Protein AF-A0A821QEH0-F1 (afdb_monomer_lite)

Sequence (187 aa):
MQNEYPWYYYELKGLSDGSEVSLEQILVLNYKNELKAANDIHDEEEQNEQRRRINGKEEQRESPNEQLIAFGYLEQLAGNGFGANHHDFVFTYNGLYPKTSRIKNYLSRQLLNRLILTVENEQQLDQILKTQLTAYGFNLNVVRFRCSDGTPQKYILSYKIGPSNDNEKRNQCNINYILNEKQIESW

Foldseek 3Di:
DCQPQVPVLVVLVVLCVVVVHDSVVLVCVQQVQLVVLVVLDDDDDDPDPPPPPDDDDRPDDDDFPFDKDFDDDRSADGQAAWMAGPLQKTKGKAFDADNDFDDPQAHEPRVLSNVCRRDNDPVSNVCSQWQRHYRGWMKMKMFGQAHSVRHGWTWIKIWTWDGDPDPDNTIDIDIDTPDGPVVVVVD

pLDDT: mean 81.73, std 16.33, range [41.03, 97.62]

Structure (mmCIF, N/CA/C/O backbone):
data_AF-A0A821QEH0-F1
#
_entry.id   AF-A0A821QEH0-F1
#
loop_
_atom_site.group_PDB
_atom_site.id
_atom_site.type_symbol
_atom_site.label_atom_id
_atom_site.label_alt_id
_atom_site.label_comp_id
_atom_site.label_asym_id
_atom_site.label_entity_id
_atom_site.label_seq_id
_atom_site.pdbx_PDB_ins_code
_atom_site.Cartn_x
_atom_site.Cartn_y
_atom_site.Cartn_z
_atom_site.occupancy
_atom_site.B_iso_or_equiv
_atom_site.auth_seq_id
_atom_site.auth_comp_id
_atom_site.auth_asym_id
_atom_site.auth_atom_id
_atom_site.pdbx_PDB_model_num
ATOM 1 N N . MET A 1 1 ? 10.083 -7.165 -6.020 1.00 75.06 1 MET A N 1
ATOM 2 C CA . MET A 1 1 ? 8.681 -7.596 -6.217 1.00 75.06 1 MET A CA 1
ATOM 3 C C . MET A 1 1 ? 8.578 -9.109 -6.374 1.00 75.06 1 MET A C 1
ATOM 5 O O . MET A 1 1 ? 8.105 -9.718 -5.435 1.00 75.06 1 MET A O 1
ATOM 9 N N . GLN A 1 2 ? 9.076 -9.727 -7.456 1.00 79.50 2 GLN A N 1
ATOM 10 C CA . GLN A 1 2 ? 8.914 -11.174 -7.711 1.00 79.50 2 GLN A CA 1
ATOM 11 C C . GLN A 1 2 ? 9.324 -12.089 -6.538 1.00 79.50 2 GLN A C 1
ATOM 13 O O . GLN A 1 2 ? 8.598 -13.021 -6.227 1.00 79.50 2 GLN A O 1
ATOM 18 N N . ASN A 1 3 ? 10.433 -11.794 -5.852 1.00 78.88 3 ASN A N 1
ATOM 19 C CA . ASN A 1 3 ? 10.914 -12.641 -4.749 1.00 78.88 3 ASN A CA 1
ATOM 20 C C . ASN A 1 3 ? 10.283 -12.298 -3.386 1.00 78.88 3 ASN A C 1
ATOM 22 O O . ASN A 1 3 ? 10.181 -13.156 -2.522 1.00 78.88 3 ASN A O 1
ATOM 26 N N . GLU A 1 4 ? 9.879 -11.042 -3.170 1.00 82.44 4 GLU A N 1
ATOM 27 C CA . GLU A 1 4 ? 9.398 -10.561 -1.858 1.00 82.44 4 GLU A CA 1
ATOM 28 C C . GLU A 1 4 ? 7.868 -10.583 -1.728 1.00 82.44 4 GLU A C 1
ATOM 30 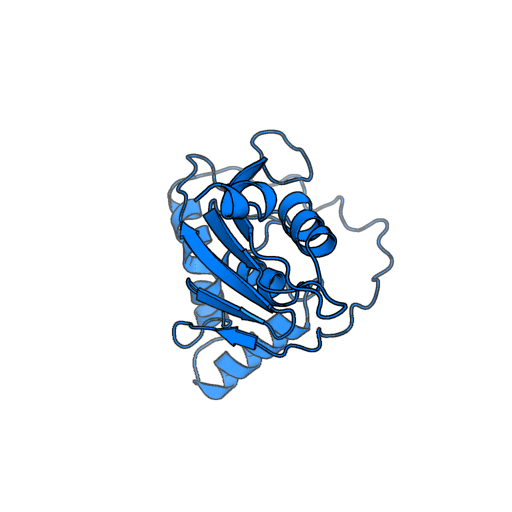O O . GLU A 1 4 ? 7.338 -10.734 -0.626 1.00 82.44 4 GLU A O 1
ATOM 35 N N . TYR A 1 5 ? 7.180 -10.406 -2.858 1.00 88.44 5 TYR A N 1
ATOM 36 C CA . TYR A 1 5 ? 5.728 -10.324 -3.001 1.00 88.44 5 TYR A CA 1
ATOM 37 C C . TYR A 1 5 ? 5.291 -11.015 -4.308 1.00 88.44 5 TYR A C 1
ATOM 39 O O . TYR A 1 5 ? 4.800 -10.352 -5.231 1.00 88.44 5 TYR A O 1
ATOM 47 N N . PRO A 1 6 ? 5.520 -12.336 -4.439 1.00 89.88 6 PRO A N 1
ATOM 48 C CA . PRO A 1 6 ? 5.274 -13.066 -5.682 1.00 89.88 6 PRO A CA 1
ATOM 49 C C . PRO A 1 6 ? 3.815 -12.994 -6.142 1.00 89.88 6 PRO A C 1
ATOM 51 O O . PRO A 1 6 ? 3.562 -12.904 -7.339 1.00 89.88 6 PRO A O 1
ATOM 54 N N . TRP A 1 7 ? 2.850 -12.976 -5.218 1.00 92.31 7 TRP A N 1
ATOM 55 C CA . TRP A 1 7 ? 1.423 -12.910 -5.555 1.00 92.31 7 TRP A CA 1
ATOM 56 C C . TRP A 1 7 ? 1.055 -11.623 -6.301 1.00 92.31 7 TRP A C 1
ATOM 58 O O . TRP A 1 7 ? 0.398 -11.703 -7.333 1.00 92.31 7 TRP A O 1
ATOM 68 N N . TYR A 1 8 ? 1.556 -10.458 -5.875 1.00 93.50 8 TYR A N 1
ATOM 69 C CA . TYR A 1 8 ? 1.319 -9.201 -6.595 1.00 93.50 8 TYR A CA 1
ATOM 70 C C . TYR A 1 8 ? 1.993 -9.193 -7.971 1.00 93.50 8 TYR A C 1
ATOM 72 O O . TYR A 1 8 ? 1.453 -8.629 -8.916 1.00 93.50 8 TYR A O 1
ATOM 80 N N . TYR A 1 9 ? 3.147 -9.851 -8.124 1.00 93.81 9 TYR A N 1
ATOM 81 C CA . TYR A 1 9 ? 3.757 -10.028 -9.444 1.00 93.81 9 TYR A CA 1
ATOM 82 C C . TYR A 1 9 ? 2.872 -10.881 -10.366 1.00 93.81 9 TYR A C 1
ATOM 84 O O . TYR A 1 9 ? 2.664 -10.516 -11.521 1.00 93.81 9 TYR A O 1
ATOM 92 N N . TYR A 1 10 ? 2.321 -11.988 -9.862 1.00 94.69 10 TYR A N 1
ATOM 93 C CA . TYR A 1 10 ? 1.411 -12.831 -10.638 1.00 94.69 10 TYR A CA 1
ATOM 94 C C . TYR A 1 10 ? 0.077 -12.142 -10.943 1.00 94.69 10 TYR A C 1
ATOM 96 O O . TYR A 1 10 ? -0.452 -12.342 -12.030 1.00 94.69 10 TYR A O 1
ATOM 104 N N . GLU A 1 11 ? -0.432 -11.293 -10.049 1.00 94.88 11 GLU A N 1
ATOM 105 C CA . GLU A 1 11 ? -1.604 -10.450 -10.317 1.00 94.88 11 GLU A CA 1
ATOM 106 C C . GLU A 1 11 ? -1.327 -9.471 -11.466 1.00 94.88 11 GLU A C 1
ATOM 108 O O . GLU A 1 11 ? -2.093 -9.418 -12.425 1.00 94.88 11 GLU A O 1
ATOM 113 N N . LEU A 1 12 ? -0.190 -8.764 -11.435 1.00 96.12 12 LEU A N 1
ATOM 114 C CA . LEU A 1 12 ? 0.223 -7.879 -12.532 1.00 96.12 12 LEU A CA 1
ATOM 115 C C . LEU A 1 12 ? 0.437 -8.636 -13.846 1.00 96.12 12 LEU A C 1
ATOM 117 O O . LEU A 1 12 ? 0.096 -8.129 -14.913 1.00 96.12 12 LEU A O 1
ATOM 121 N N . LYS A 1 13 ? 0.971 -9.858 -13.776 1.00 96.62 13 LYS A N 1
ATOM 122 C CA . LYS A 1 13 ? 1.076 -10.737 -14.940 1.00 96.62 13 LYS A CA 1
ATOM 123 C C . LYS A 1 13 ? -0.304 -11.124 -15.476 1.00 96.62 13 LYS A C 1
ATOM 125 O O . LYS A 1 13 ? -0.512 -11.052 -16.676 1.00 96.62 13 LYS A O 1
ATOM 130 N N . GLY A 1 14 ? -1.256 -11.451 -14.605 1.00 96.50 14 GLY A N 1
ATOM 131 C CA . GLY A 1 14 ? -2.639 -11.719 -15.002 1.00 96.50 14 GLY A CA 1
ATOM 132 C C . GLY A 1 14 ? -3.320 -10.509 -15.648 1.00 96.50 14 GLY A C 1
ATOM 133 O O . GLY A 1 14 ? -4.052 -10.676 -16.619 1.00 96.50 14 GLY A O 1
ATOM 134 N N . LEU A 1 15 ? -3.043 -9.292 -15.163 1.00 96.31 15 LEU A N 1
ATOM 135 C CA . LEU A 1 15 ? -3.498 -8.055 -15.809 1.00 96.31 15 LEU A CA 1
ATOM 136 C C . LEU A 1 15 ? -2.898 -7.901 -17.209 1.00 96.31 15 LEU A C 1
ATOM 138 O O . LEU A 1 15 ? -3.640 -7.623 -18.141 1.00 96.31 15 LEU A O 1
ATOM 142 N N . SER A 1 16 ? -1.588 -8.125 -17.353 1.00 97.56 16 SER A N 1
ATOM 143 C CA . SER A 1 16 ? -0.881 -8.102 -18.642 1.00 97.56 16 SER A CA 1
ATOM 144 C C . SER A 1 16 ? -1.469 -9.108 -19.634 1.00 97.56 16 SER A C 1
ATOM 146 O O . SER A 1 16 ? -1.831 -8.733 -20.747 1.00 97.56 16 SER A O 1
ATOM 148 N N . ASP A 1 17 ? -1.633 -10.362 -19.208 1.00 97.50 17 ASP A N 1
ATOM 149 C CA . ASP A 1 17 ? -2.203 -11.428 -20.032 1.00 97.50 17 ASP A CA 1
ATOM 150 C C . ASP A 1 17 ? -3.661 -11.106 -20.421 1.00 97.50 17 ASP A C 1
ATOM 152 O O . ASP A 1 17 ? -4.075 -11.355 -21.550 1.00 97.50 17 ASP A O 1
ATOM 156 N N . GLY A 1 18 ? -4.442 -10.531 -19.498 1.00 97.06 18 GLY A N 1
ATOM 157 C CA . GLY A 1 18 ? -5.858 -10.218 -19.700 1.00 97.06 18 GLY A CA 1
ATOM 158 C C . GLY A 1 18 ? -6.136 -8.963 -20.532 1.00 97.06 18 GLY A C 1
ATOM 159 O O . GLY A 1 18 ? -7.183 -8.898 -21.175 1.00 97.06 18 GLY A O 1
ATOM 160 N N . SER A 1 19 ? -5.241 -7.971 -20.523 1.00 96.81 19 SER A N 1
ATOM 161 C CA . SER A 1 19 ? -5.377 -6.753 -21.335 1.00 96.81 19 SER A CA 1
ATOM 162 C C . SER A 1 19 ? -4.597 -6.797 -22.649 1.00 96.81 19 SER A C 1
ATOM 164 O O . SER A 1 19 ? -4.706 -5.862 -23.438 1.00 96.81 19 SER A O 1
ATOM 166 N N . GLU A 1 20 ? -3.825 -7.863 -22.893 1.00 96.75 20 GLU A N 1
ATOM 167 C CA . GLU A 1 20 ? -2.917 -8.004 -24.044 1.00 96.75 20 GLU A CA 1
ATOM 168 C C . GLU A 1 20 ? -1.862 -6.880 -24.126 1.00 96.75 20 GLU A C 1
ATOM 170 O O . GLU A 1 20 ? -1.319 -6.565 -25.187 1.00 96.75 20 GLU A O 1
ATOM 175 N N . VAL A 1 21 ? -1.546 -6.274 -22.981 1.00 96.38 21 VAL A N 1
ATOM 176 C CA . VAL A 1 21 ? -0.516 -5.242 -22.815 1.00 96.38 21 VAL A CA 1
ATOM 177 C C . VAL A 1 21 ? 0.746 -5.896 -22.268 1.00 96.38 21 VAL A C 1
ATOM 179 O O . VAL A 1 21 ? 0.672 -6.823 -21.463 1.00 96.38 21 VAL A O 1
ATOM 182 N N . SER A 1 22 ? 1.928 -5.422 -22.672 1.00 97.62 22 SER A N 1
ATOM 183 C CA . SER A 1 22 ? 3.184 -6.021 -22.207 1.00 97.62 22 SER A CA 1
ATOM 184 C C . SER A 1 22 ? 3.355 -5.863 -20.689 1.00 97.62 22 SER A C 1
ATOM 186 O O . SER A 1 22 ? 2.976 -4.842 -20.104 1.00 97.62 22 SER A O 1
ATOM 188 N N . LEU A 1 23 ? 3.968 -6.853 -20.032 1.00 96.06 23 LEU A N 1
ATOM 189 C CA . LEU A 1 23 ? 4.178 -6.815 -18.583 1.00 96.06 23 LEU A CA 1
ATOM 190 C C . LEU A 1 23 ? 5.017 -5.598 -18.169 1.00 96.06 23 LEU A C 1
ATOM 192 O O . LEU A 1 23 ? 4.785 -5.011 -17.116 1.00 96.06 23 LEU A O 1
ATOM 196 N N . GLU A 1 24 ? 5.962 -5.175 -19.005 1.00 95.25 24 GLU A N 1
ATOM 197 C CA . GLU A 1 24 ? 6.775 -3.980 -18.786 1.00 95.25 24 GLU A CA 1
ATOM 198 C C . GLU A 1 24 ? 5.914 -2.717 -18.724 1.00 95.25 24 GLU A C 1
ATOM 200 O O . GLU A 1 24 ? 6.128 -1.878 -17.850 1.00 95.25 24 GLU A O 1
ATOM 205 N N . GLN A 1 25 ? 4.916 -2.583 -19.600 1.00 94.88 25 GLN A N 1
ATOM 206 C CA . GLN A 1 25 ? 3.997 -1.442 -19.586 1.00 94.88 25 GLN A CA 1
ATOM 207 C C . GLN A 1 25 ? 3.130 -1.446 -18.320 1.00 94.88 25 GLN A C 1
ATOM 209 O O . GLN A 1 25 ? 3.006 -0.409 -17.662 1.00 94.88 25 GLN A O 1
ATOM 214 N N . ILE A 1 26 ? 2.622 -2.612 -17.909 1.00 96.19 26 ILE A N 1
ATOM 215 C CA . ILE A 1 26 ? 1.892 -2.773 -16.641 1.00 96.19 26 ILE A CA 1
ATOM 216 C C . ILE A 1 26 ? 2.779 -2.400 -15.442 1.00 96.19 26 ILE A C 1
ATOM 218 O O . ILE A 1 26 ? 2.352 -1.677 -14.535 1.00 96.19 26 ILE A O 1
ATOM 222 N N . LEU A 1 27 ? 4.041 -2.832 -15.437 1.00 93.12 27 LEU A N 1
ATOM 223 C CA . LEU A 1 27 ? 5.003 -2.464 -14.400 1.00 93.12 27 LEU A CA 1
ATOM 224 C C . LEU A 1 27 ? 5.256 -0.952 -14.395 1.00 93.12 27 LEU A C 1
ATOM 226 O O . LEU A 1 27 ? 5.187 -0.335 -13.335 1.00 93.12 27 LEU A O 1
ATOM 230 N N . VAL A 1 28 ? 5.456 -0.318 -15.552 1.00 92.19 28 VAL A N 1
ATOM 231 C CA . VAL A 1 28 ? 5.617 1.144 -15.651 1.00 92.19 28 VAL A CA 1
ATOM 232 C C . VAL A 1 28 ? 4.425 1.881 -15.034 1.00 92.19 28 VAL A C 1
ATOM 234 O O . VAL A 1 28 ? 4.625 2.846 -14.295 1.00 92.19 28 VAL A O 1
ATOM 237 N N . LEU A 1 29 ? 3.192 1.414 -15.253 1.00 92.69 29 LEU A N 1
ATOM 238 C CA . LEU A 1 29 ? 1.999 2.016 -14.645 1.00 92.69 29 LEU A CA 1
ATOM 239 C C . LEU A 1 29 ? 1.997 1.911 -13.112 1.00 92.69 29 LEU A C 1
ATOM 241 O O . LEU A 1 29 ? 1.617 2.869 -12.436 1.00 92.69 29 LEU A O 1
ATOM 245 N N . ASN A 1 30 ? 2.466 0.789 -12.562 1.00 92.62 30 ASN A N 1
ATOM 246 C CA . ASN A 1 30 ? 2.521 0.531 -11.116 1.00 92.62 30 ASN A CA 1
ATOM 247 C C . ASN A 1 30 ? 3.764 1.126 -10.418 1.00 92.62 30 ASN A C 1
ATOM 249 O O . ASN A 1 30 ? 3.838 1.118 -9.186 1.00 92.62 30 ASN A O 1
ATOM 253 N N . TYR A 1 31 ? 4.708 1.669 -11.192 1.00 90.25 31 TYR A N 1
ATOM 254 C CA . TYR A 1 31 ? 5.902 2.396 -10.736 1.00 90.25 31 TYR A CA 1
ATOM 255 C C . TYR A 1 31 ? 5.935 3.855 -11.231 1.00 90.25 31 TYR A C 1
ATOM 257 O O . TYR A 1 31 ? 6.957 4.537 -11.156 1.00 90.25 31 TYR A O 1
ATOM 265 N N . LYS A 1 32 ? 4.820 4.366 -11.769 1.00 87.56 32 LYS A N 1
ATOM 266 C CA . LYS A 1 32 ? 4.760 5.666 -12.456 1.00 87.56 32 LYS A CA 1
ATOM 267 C C . LYS A 1 32 ? 5.244 6.836 -11.593 1.00 87.56 32 LYS A C 1
ATOM 269 O O . LYS A 1 32 ? 5.895 7.746 -12.105 1.00 87.56 32 LYS A O 1
ATOM 274 N N . ASN A 1 33 ? 4.898 6.842 -10.306 1.00 83.38 33 ASN A N 1
ATOM 275 C CA . ASN A 1 33 ? 5.271 7.932 -9.400 1.00 83.38 33 ASN A CA 1
ATOM 276 C C . ASN A 1 33 ? 6.781 7.933 -9.139 1.00 83.38 33 ASN A C 1
ATOM 278 O O . ASN A 1 33 ? 7.411 8.986 -9.091 1.00 83.38 33 ASN A O 1
ATOM 282 N N . GLU A 1 34 ? 7.351 6.741 -9.023 1.00 83.81 34 GLU A N 1
ATOM 283 C CA . GLU A 1 34 ? 8.761 6.494 -8.770 1.00 83.81 34 GLU A CA 1
ATOM 284 C C . GLU A 1 34 ? 9.598 6.819 -10.003 1.00 83.81 34 GLU A C 1
ATOM 286 O O . GLU A 1 34 ? 10.601 7.508 -9.885 1.00 83.81 34 GLU A O 1
ATOM 291 N N . LEU A 1 35 ? 9.147 6.407 -11.192 1.00 81.06 35 LEU A N 1
ATOM 292 C CA . LEU A 1 35 ? 9.805 6.722 -12.463 1.00 81.06 35 LEU A CA 1
ATOM 293 C C . LEU A 1 35 ? 9.805 8.224 -12.751 1.00 81.06 35 LEU A C 1
ATOM 295 O O . LEU A 1 35 ? 10.809 8.766 -13.205 1.00 81.06 35 LEU A O 1
ATOM 299 N N . LYS A 1 36 ? 8.706 8.922 -12.438 1.00 72.31 36 LYS A N 1
ATOM 300 C CA . LYS A 1 36 ? 8.667 10.384 -12.544 1.00 72.31 36 LYS A CA 1
ATOM 301 C C . LYS A 1 36 ? 9.714 11.027 -11.634 1.00 72.31 36 LYS A C 1
ATOM 303 O O . LYS A 1 36 ? 10.407 11.932 -12.071 1.00 72.31 36 LYS A O 1
ATOM 308 N N . ALA A 1 37 ? 9.844 10.530 -10.406 1.00 65.56 37 ALA A N 1
ATOM 309 C CA . ALA A 1 37 ? 10.826 11.029 -9.454 1.00 65.56 37 ALA A CA 1
ATOM 310 C C . ALA A 1 37 ? 12.272 10.599 -9.784 1.00 65.56 37 ALA A C 1
ATOM 312 O O . ALA A 1 37 ? 13.204 11.238 -9.304 1.00 65.56 37 ALA A O 1
ATOM 313 N N . ALA A 1 38 ? 12.461 9.536 -10.578 1.00 64.44 38 ALA A N 1
ATOM 314 C CA . ALA A 1 38 ? 13.750 9.088 -11.118 1.00 64.44 38 ALA A CA 1
ATOM 315 C C . ALA A 1 38 ? 14.302 10.066 -12.147 1.00 64.44 38 ALA A C 1
ATOM 317 O O . ALA A 1 38 ? 15.472 10.415 -12.113 1.00 64.44 38 ALA A O 1
ATOM 318 N N . ASN A 1 39 ? 13.434 10.508 -13.061 1.00 58.78 39 ASN A N 1
ATOM 319 C CA . ASN A 1 39 ? 13.818 11.393 -14.157 1.00 58.78 39 ASN A CA 1
ATOM 320 C C . ASN A 1 39 ? 14.303 12.765 -13.657 1.00 58.78 39 ASN A C 1
ATOM 322 O O . ASN A 1 39 ? 14.993 13.467 -14.389 1.00 58.78 39 ASN A O 1
ATOM 326 N N . ASP A 1 40 ? 13.975 13.120 -12.411 1.00 54.16 40 ASP A N 1
ATOM 327 C CA . ASP A 1 40 ? 14.431 14.342 -11.747 1.00 54.16 40 ASP A CA 1
ATOM 328 C C . ASP A 1 40 ? 15.813 14.185 -11.067 1.00 54.16 40 ASP A C 1
ATOM 330 O O . ASP A 1 40 ? 16.366 15.169 -10.575 1.00 54.16 40 ASP A O 1
ATOM 334 N N . ILE A 1 41 ? 16.392 12.975 -11.025 1.00 54.47 41 ILE A N 1
ATOM 335 C CA . ILE A 1 41 ? 17.658 12.674 -10.339 1.00 54.47 41 ILE A CA 1
ATOM 336 C C . ILE A 1 41 ? 18.558 11.849 -11.267 1.00 54.47 41 ILE A C 1
ATOM 338 O O . ILE A 1 41 ? 18.414 10.634 -11.376 1.00 54.47 41 ILE A O 1
ATOM 342 N N . HIS A 1 42 ? 19.511 12.516 -11.920 1.00 46.06 42 HIS A N 1
ATOM 343 C CA . HIS A 1 42 ? 20.580 11.834 -12.643 1.00 46.06 42 HIS A CA 1
ATOM 344 C C . HIS A 1 42 ? 21.731 11.436 -11.707 1.00 46.06 42 HIS A C 1
ATOM 346 O O . HIS A 1 42 ? 22.192 12.243 -10.902 1.00 46.06 42 HIS A O 1
ATOM 352 N N . ASP A 1 43 ? 22.174 10.199 -11.935 1.00 44.03 43 ASP A N 1
ATOM 353 C CA . ASP A 1 43 ? 23.433 9.526 -11.601 1.00 44.03 43 ASP A CA 1
ATOM 354 C C . ASP A 1 43 ? 23.761 9.236 -10.127 1.00 44.03 43 ASP A C 1
ATOM 356 O O . ASP A 1 43 ? 24.008 10.127 -9.324 1.00 44.03 43 ASP A O 1
ATOM 360 N N . GLU A 1 44 ? 23.833 7.935 -9.807 1.00 45.97 44 GLU A N 1
ATOM 361 C CA . GLU A 1 44 ? 25.036 7.274 -9.266 1.00 45.97 44 GLU A CA 1
ATOM 362 C C . GLU A 1 44 ? 24.779 5.756 -9.117 1.00 45.97 44 GLU A C 1
ATOM 364 O O . GLU A 1 44 ? 24.014 5.303 -8.260 1.00 45.97 44 GLU A O 1
ATOM 369 N N . GLU A 1 45 ? 25.440 4.942 -9.947 1.00 55.81 45 GLU A N 1
ATOM 370 C CA . GLU A 1 45 ? 25.499 3.481 -9.808 1.00 55.81 45 GLU A CA 1
ATOM 371 C C . GLU A 1 45 ? 26.951 2.998 -9.668 1.00 55.81 45 GLU A C 1
ATOM 373 O O . GLU A 1 45 ? 27.871 3.628 -10.176 1.00 55.81 45 GLU A O 1
ATOM 378 N N . GLU A 1 46 ? 27.136 1.886 -8.934 1.00 44.91 46 GLU A N 1
ATOM 379 C CA . GLU A 1 46 ? 27.714 0.615 -9.447 1.00 44.91 46 GLU A CA 1
ATOM 380 C C . GLU A 1 46 ? 28.364 -0.292 -8.363 1.00 44.91 46 GLU A C 1
ATOM 382 O O . GLU A 1 46 ? 29.015 -1.276 -8.693 1.00 44.91 46 GLU A O 1
ATOM 387 N N . GLN A 1 47 ? 28.192 -0.053 -7.050 1.00 43.44 47 GLN A N 1
ATOM 388 C CA . GLN A 1 47 ? 28.952 -0.828 -6.030 1.00 43.44 47 GLN A CA 1
ATOM 389 C C . GLN A 1 47 ? 28.166 -1.803 -5.124 1.00 43.44 47 GLN A C 1
ATOM 391 O O . GLN A 1 47 ? 28.777 -2.571 -4.381 1.00 43.44 47 GLN A O 1
ATOM 396 N N . ASN A 1 48 ? 26.828 -1.851 -5.168 1.00 48.41 48 ASN A N 1
ATOM 397 C CA . ASN A 1 48 ? 26.036 -2.602 -4.166 1.00 48.41 48 ASN A CA 1
ATOM 398 C C . ASN A 1 48 ? 25.498 -3.982 -4.605 1.00 48.41 48 ASN A C 1
ATOM 400 O O . ASN A 1 48 ? 24.922 -4.697 -3.783 1.00 48.41 48 ASN A O 1
ATOM 404 N N . GLU A 1 49 ? 25.709 -4.394 -5.858 1.00 48.88 49 GLU A N 1
ATOM 405 C CA . GLU A 1 49 ? 25.166 -5.646 -6.422 1.00 48.88 49 GLU A CA 1
ATOM 406 C C . GLU A 1 49 ? 25.788 -6.919 -5.793 1.00 48.88 49 GLU A C 1
ATOM 408 O O . GLU A 1 49 ? 25.148 -7.966 -5.708 1.00 48.88 49 GLU A O 1
ATOM 413 N N . GLN A 1 50 ? 27.024 -6.844 -5.280 1.00 44.94 50 GLN A N 1
ATOM 414 C CA . GLN A 1 50 ? 27.786 -8.021 -4.827 1.00 44.94 50 GLN A CA 1
ATOM 415 C C . GLN A 1 50 ? 27.483 -8.504 -3.393 1.00 44.94 50 GLN A C 1
ATOM 417 O O . GLN A 1 50 ? 27.850 -9.624 -3.044 1.00 44.94 50 GLN A O 1
ATOM 422 N N . ARG A 1 51 ? 26.785 -7.726 -2.549 1.00 45.00 51 ARG A N 1
ATOM 423 C CA . ARG A 1 51 ? 26.598 -8.060 -1.114 1.00 45.00 51 ARG A CA 1
ATOM 424 C C . ARG A 1 51 ? 25.366 -8.913 -0.781 1.00 45.00 51 ARG A C 1
ATOM 426 O O . ARG A 1 51 ? 25.214 -9.320 0.365 1.00 45.00 51 ARG A O 1
ATOM 433 N N . ARG A 1 52 ? 24.487 -9.207 -1.744 1.00 48.81 52 ARG A N 1
ATOM 434 C CA . ARG A 1 52 ? 23.201 -9.901 -1.495 1.00 48.81 52 ARG A CA 1
ATOM 435 C C . ARG A 1 52 ? 23.228 -11.424 -1.605 1.00 48.81 52 ARG A C 1
ATOM 437 O O . ARG A 1 52 ? 22.224 -12.062 -1.322 1.00 48.81 52 ARG A O 1
ATOM 444 N N . ARG A 1 53 ? 24.360 -12.022 -1.981 1.00 44.22 53 ARG A N 1
ATOM 445 C CA . ARG A 1 53 ? 24.464 -13.481 -2.165 1.00 44.22 53 ARG A CA 1
ATOM 446 C C . ARG A 1 53 ? 24.782 -14.272 -0.892 1.00 44.22 53 ARG A C 1
ATOM 448 O O . ARG A 1 53 ? 24.981 -15.476 -0.982 1.00 44.22 53 ARG A O 1
ATOM 455 N N . ILE A 1 54 ? 24.828 -13.642 0.283 1.00 45.53 54 ILE A N 1
ATOM 456 C CA . ILE A 1 54 ? 25.159 -14.337 1.531 1.00 45.53 54 ILE A CA 1
ATOM 457 C C . ILE A 1 54 ? 24.089 -14.028 2.585 1.00 45.53 54 ILE A C 1
ATOM 459 O O . ILE A 1 54 ? 23.987 -12.905 3.067 1.00 45.53 54 ILE A O 1
ATOM 463 N N . ASN A 1 55 ? 23.336 -15.074 2.937 1.00 46.06 55 ASN A N 1
ATOM 464 C CA . ASN A 1 55 ? 22.385 -15.201 4.047 1.00 46.06 55 ASN A CA 1
ATOM 465 C C . ASN A 1 55 ? 21.011 -14.523 3.896 1.00 46.06 55 ASN A C 1
ATOM 467 O O . ASN A 1 55 ? 20.766 -13.437 4.412 1.00 46.06 55 ASN A O 1
ATOM 471 N N . GLY A 1 56 ? 20.063 -15.266 3.325 1.00 41.03 56 GLY A N 1
ATOM 472 C CA . GLY A 1 56 ? 18.636 -15.108 3.593 1.00 41.03 56 GLY A CA 1
ATOM 473 C C . GLY A 1 56 ? 17.947 -16.451 3.395 1.00 41.03 56 GLY A C 1
ATOM 474 O O . GLY A 1 56 ? 17.890 -16.941 2.273 1.00 41.03 56 GLY A O 1
ATOM 475 N N . LYS A 1 57 ? 17.470 -17.081 4.474 1.00 41.78 57 LYS A N 1
ATOM 476 C CA . LYS A 1 57 ? 16.448 -18.124 4.339 1.00 41.78 57 LYS A CA 1
ATOM 477 C C . LYS A 1 57 ? 15.225 -17.432 3.738 1.00 41.78 57 LYS A C 1
ATOM 479 O O . LYS A 1 57 ? 14.744 -16.469 4.328 1.00 41.78 57 LYS A O 1
ATOM 484 N N . GLU A 1 58 ? 14.777 -17.872 2.568 1.00 46.62 58 GLU A N 1
ATOM 485 C CA . GLU A 1 58 ? 13.503 -17.434 2.001 1.00 46.62 58 GLU A CA 1
ATOM 486 C C . GLU A 1 58 ? 12.388 -17.925 2.930 1.00 46.62 58 GLU A C 1
ATOM 488 O O . GLU A 1 58 ? 12.023 -19.099 2.923 1.00 46.62 58 GLU A O 1
ATOM 493 N N . GLU A 1 59 ? 11.887 -17.044 3.794 1.00 53.03 59 GLU A N 1
ATOM 494 C CA . GLU A 1 59 ? 10.601 -17.276 4.442 1.00 53.03 59 GLU A CA 1
ATOM 495 C C . GLU A 1 59 ? 9.539 -17.244 3.343 1.00 53.03 59 GLU A C 1
ATOM 497 O O . GLU A 1 59 ? 9.291 -16.201 2.733 1.00 53.03 59 GLU A O 1
ATOM 502 N N . GLN A 1 60 ? 8.948 -18.404 3.051 1.00 52.38 60 GLN A N 1
ATOM 503 C CA . GLN A 1 60 ? 7.804 -18.494 2.153 1.00 52.38 60 GLN A CA 1
ATOM 504 C C . GLN A 1 60 ? 6.655 -17.695 2.768 1.00 52.38 60 GLN A C 1
ATOM 506 O O . GLN A 1 60 ? 6.064 -18.100 3.765 1.00 52.38 60 GLN A O 1
ATOM 511 N N . ARG A 1 61 ? 6.372 -16.526 2.193 1.00 65.00 61 ARG A N 1
ATOM 512 C CA . ARG A 1 61 ? 5.202 -15.727 2.549 1.00 65.00 61 ARG A CA 1
ATOM 513 C C . ARG A 1 61 ? 3.993 -16.266 1.792 1.00 65.00 61 ARG A C 1
ATOM 515 O O . ARG A 1 61 ? 4.035 -16.387 0.568 1.00 65.00 61 ARG A O 1
ATOM 522 N N . GLU A 1 62 ? 2.931 -16.582 2.519 1.00 74.81 62 GLU A N 1
ATOM 523 C CA . GLU A 1 62 ? 1.639 -16.926 1.928 1.00 74.81 62 GLU A CA 1
ATOM 524 C C . GLU A 1 62 ? 0.955 -15.670 1.366 1.00 74.81 62 GLU A C 1
ATOM 526 O O . GLU A 1 62 ? 1.184 -14.553 1.840 1.00 74.81 62 GLU A O 1
ATOM 531 N N . SER A 1 63 ? 0.125 -15.851 0.334 1.00 79.62 63 SER A N 1
ATOM 532 C CA . SER A 1 63 ? -0.718 -14.770 -0.189 1.00 79.62 63 SER A CA 1
ATOM 533 C C . SER A 1 63 ? -1.671 -14.280 0.910 1.00 79.62 63 SER A C 1
ATOM 535 O O . SER A 1 63 ? -2.304 -15.120 1.553 1.00 79.62 63 SER A O 1
ATOM 537 N N . PRO A 1 64 ? -1.833 -12.960 1.120 1.00 82.44 64 PRO A N 1
ATOM 538 C CA . PRO A 1 64 ? -2.809 -12.452 2.076 1.00 82.44 64 PRO A CA 1
ATOM 539 C C . PRO A 1 64 ? -4.233 -12.849 1.658 1.00 82.44 64 PRO A C 1
ATOM 541 O O . PRO A 1 64 ? -4.559 -12.887 0.469 1.00 82.44 64 PRO A O 1
ATOM 544 N N . ASN A 1 65 ? -5.094 -13.126 2.639 1.00 81.00 65 ASN A N 1
ATOM 545 C CA . ASN A 1 65 ? -6.528 -13.298 2.410 1.00 81.00 65 ASN A CA 1
ATOM 546 C C . ASN A 1 65 ? -7.190 -11.916 2.322 1.00 81.00 65 ASN A C 1
ATOM 548 O O . ASN A 1 65 ? -7.597 -11.331 3.326 1.00 81.00 65 ASN A O 1
ATOM 552 N N . GLU A 1 66 ? -7.234 -11.358 1.116 1.00 86.12 66 GLU A N 1
ATOM 553 C CA . GLU A 1 66 ? -7.690 -9.990 0.894 1.00 86.12 66 GLU A CA 1
ATOM 554 C C . GLU A 1 66 ? -9.211 -9.921 0.713 1.00 86.12 66 GLU A C 1
ATOM 556 O O . GLU A 1 66 ? -9.760 -10.338 -0.305 1.00 86.12 66 GLU A O 1
ATOM 561 N N . GLN A 1 67 ? -9.895 -9.311 1.681 1.00 91.50 67 GLN A N 1
ATOM 562 C CA . GLN A 1 67 ? -11.273 -8.843 1.521 1.00 91.50 67 GLN A CA 1
ATOM 563 C C . GLN A 1 67 ? -11.277 -7.324 1.650 1.00 91.50 67 GLN A C 1
ATOM 565 O O . GLN A 1 67 ? -11.168 -6.771 2.751 1.00 91.50 67 GLN A O 1
ATOM 570 N N . LEU A 1 68 ? -11.330 -6.656 0.501 1.00 94.38 68 LEU A N 1
ATOM 571 C CA . LEU A 1 68 ? -11.186 -5.211 0.389 1.00 94.38 68 LEU A CA 1
ATOM 572 C C . LEU A 1 68 ? -12.115 -4.624 -0.668 1.00 94.38 68 LEU A C 1
ATOM 574 O O . LEU A 1 68 ? -12.533 -5.295 -1.610 1.00 94.38 68 LEU A O 1
ATOM 578 N N . ILE A 1 69 ? -12.391 -3.336 -0.509 1.00 94.50 69 ILE A N 1
ATOM 579 C CA . ILE A 1 69 ? -13.008 -2.483 -1.519 1.00 94.50 69 ILE A CA 1
ATOM 580 C C . ILE A 1 69 ? -12.014 -1.367 -1.775 1.00 94.50 69 ILE A C 1
ATOM 582 O O . ILE A 1 69 ? -11.656 -0.634 -0.857 1.00 94.50 69 ILE A O 1
ATOM 586 N N . ALA A 1 70 ? -11.554 -1.219 -3.008 1.00 94.31 70 ALA A N 1
ATOM 587 C CA . ALA A 1 70 ? -10.608 -0.170 -3.334 1.00 94.31 70 ALA A CA 1
ATOM 588 C C . ALA A 1 70 ? -10.878 0.407 -4.712 1.00 94.31 70 ALA A C 1
ATOM 590 O O . ALA A 1 70 ? -11.263 -0.302 -5.641 1.00 94.31 70 ALA A O 1
ATOM 591 N N . PHE A 1 71 ? -10.641 1.707 -4.829 1.00 90.94 71 PHE A N 1
ATOM 592 C CA . PHE A 1 71 ? -10.637 2.375 -6.115 1.00 90.94 71 PHE A CA 1
ATOM 593 C C . PHE A 1 71 ? -9.237 2.248 -6.719 1.00 90.94 71 PHE A C 1
ATOM 595 O O . PHE A 1 71 ? -8.216 2.200 -6.023 1.00 90.94 71 PHE A O 1
ATOM 602 N N . GLY A 1 72 ? -9.192 2.138 -8.036 1.00 88.81 72 GLY A N 1
ATOM 603 C CA . GLY A 1 72 ? -7.961 1.987 -8.786 1.00 88.81 72 GLY A CA 1
ATOM 604 C C . GLY A 1 72 ? -8.158 2.488 -10.201 1.00 88.81 72 GLY A C 1
ATOM 605 O O . GLY A 1 72 ? -9.281 2.553 -10.704 1.00 88.81 72 GLY A O 1
ATOM 606 N N . TYR A 1 73 ? -7.052 2.858 -10.832 1.00 90.25 73 TYR A N 1
ATOM 607 C CA . TYR A 1 73 ? -7.038 2.995 -12.279 1.00 90.25 73 TYR A CA 1
ATOM 608 C C . TYR A 1 73 ? -6.960 1.605 -12.904 1.00 90.25 73 TYR A C 1
ATOM 610 O O . TYR A 1 73 ? -6.472 0.661 -12.279 1.00 90.25 73 TYR A O 1
ATOM 618 N N . LEU A 1 74 ? -7.432 1.495 -14.144 1.00 90.06 74 LEU A N 1
ATOM 619 C CA . LEU A 1 74 ? -7.235 0.286 -14.936 1.00 90.06 74 LEU A CA 1
ATOM 620 C C . LEU A 1 74 ? -5.740 -0.062 -14.983 1.00 90.06 74 LEU A C 1
ATOM 622 O O . LEU A 1 74 ? -4.896 0.837 -14.966 1.00 90.06 74 LEU A O 1
ATOM 626 N N . GLU A 1 75 ? -5.440 -1.362 -15.016 1.00 91.94 75 GLU A N 1
ATOM 627 C CA . GLU A 1 75 ? -4.073 -1.897 -15.151 1.00 91.94 75 GLU A CA 1
ATOM 628 C C . GLU A 1 75 ? -3.128 -1.594 -13.968 1.00 91.94 75 GLU A C 1
ATOM 630 O O . GLU A 1 75 ? -1.919 -1.826 -14.032 1.00 91.94 75 GLU A O 1
ATOM 635 N N . GLN A 1 76 ? -3.670 -1.115 -12.845 1.00 92.75 76 GLN A N 1
ATOM 636 C CA . GLN A 1 76 ? -2.946 -0.945 -11.586 1.00 92.75 76 GLN A CA 1
ATOM 637 C C . GLN A 1 76 ? -3.470 -1.910 -10.527 1.00 92.75 76 GLN A C 1
ATOM 639 O O . GLN A 1 76 ? -4.658 -2.231 -10.510 1.00 92.75 76 GLN A O 1
ATOM 644 N N . LEU A 1 77 ? -2.604 -2.310 -9.588 1.00 93.50 77 LEU A N 1
ATOM 645 C CA . LEU A 1 77 ? -3.064 -2.971 -8.363 1.00 93.50 77 LEU A CA 1
ATOM 646 C C . LEU A 1 77 ? -4.112 -2.084 -7.684 1.00 93.50 77 LEU A C 1
ATOM 648 O O . LEU A 1 77 ? -3.928 -0.869 -7.585 1.00 93.50 77 LEU A O 1
ATOM 652 N N . ALA A 1 78 ? -5.205 -2.658 -7.195 1.00 91.62 78 ALA A N 1
ATOM 653 C CA . ALA A 1 78 ? -6.245 -1.860 -6.551 1.00 91.62 78 ALA A CA 1
ATOM 654 C C . ALA A 1 78 ? -5.751 -1.257 -5.220 1.00 91.62 78 ALA A C 1
ATOM 656 O O . ALA A 1 78 ? -4.981 -1.885 -4.493 1.00 91.62 78 ALA A O 1
ATOM 657 N N . GLY A 1 79 ? -6.205 -0.043 -4.889 1.00 87.31 79 GLY A N 1
ATOM 658 C CA . GLY A 1 79 ? -5.740 0.691 -3.701 1.00 87.31 79 GLY A CA 1
ATOM 659 C C . GLY A 1 79 ? -5.075 2.028 -4.000 1.00 87.31 79 GLY A C 1
ATOM 660 O O . GLY A 1 79 ? -4.414 2.594 -3.130 1.00 87.31 79 GLY A O 1
ATOM 661 N N . ASN A 1 80 ? -5.220 2.561 -5.216 1.00 85.38 80 ASN A N 1
ATOM 662 C CA . ASN A 1 80 ? -4.723 3.899 -5.504 1.00 85.38 80 ASN A CA 1
ATOM 663 C C . ASN A 1 80 ? -5.733 4.952 -5.016 1.00 85.38 80 ASN A C 1
ATOM 665 O O . ASN A 1 80 ? -6.852 5.038 -5.513 1.00 85.38 80 ASN A O 1
ATOM 669 N N . GLY A 1 81 ? -5.336 5.777 -4.049 1.00 85.06 81 GLY A N 1
ATOM 670 C CA . GLY A 1 81 ? -6.113 6.940 -3.605 1.00 85.06 81 GLY A CA 1
ATOM 671 C C . GLY A 1 81 ? -7.127 6.657 -2.495 1.00 85.06 81 GLY A C 1
ATOM 672 O O . GLY A 1 81 ? -7.088 7.368 -1.492 1.00 85.06 81 GLY A O 1
ATOM 673 N N . PHE A 1 82 ? -7.963 5.620 -2.617 1.00 93.44 82 PHE A N 1
ATOM 674 C CA . PHE A 1 82 ? -8.945 5.235 -1.590 1.00 93.44 82 PHE A CA 1
ATOM 675 C C . PHE A 1 82 ? -9.131 3.717 -1.502 1.00 93.44 82 PHE A C 1
ATOM 677 O O . PHE A 1 82 ? -9.245 3.040 -2.528 1.00 93.44 82 PHE A O 1
ATOM 684 N N . GLY A 1 83 ? -9.257 3.192 -0.283 1.00 95.50 83 GLY A N 1
ATOM 685 C CA . GLY A 1 83 ? -9.691 1.815 -0.064 1.00 95.50 83 GLY A CA 1
ATOM 686 C C . GLY A 1 83 ? -10.137 1.541 1.365 1.00 95.50 83 GLY A C 1
ATOM 687 O O . GLY A 1 83 ? -9.909 2.341 2.266 1.00 95.50 83 GLY A O 1
ATOM 688 N N . ALA A 1 84 ? -10.784 0.403 1.559 1.00 96.19 84 ALA A N 1
ATOM 689 C CA . ALA A 1 84 ? -11.221 -0.110 2.842 1.00 96.19 84 ALA A CA 1
ATOM 690 C C . ALA A 1 84 ? -11.018 -1.624 2.887 1.00 96.19 84 ALA A C 1
ATOM 692 O O . ALA A 1 84 ? -11.058 -2.285 1.845 1.00 96.19 84 ALA A O 1
ATOM 693 N N . ASN A 1 85 ? -10.829 -2.173 4.082 1.00 95.19 85 ASN A N 1
ATOM 694 C CA . ASN A 1 85 ? -10.717 -3.613 4.283 1.00 95.19 85 ASN A CA 1
ATOM 695 C C . ASN A 1 85 ? -11.768 -4.135 5.269 1.00 95.19 85 ASN A C 1
ATOM 697 O O . ASN A 1 85 ? -12.456 -3.370 5.944 1.00 95.19 85 ASN A O 1
ATOM 701 N N . HIS A 1 86 ? -11.898 -5.457 5.344 1.00 92.94 86 HIS A N 1
ATOM 702 C CA . HIS A 1 86 ? -12.837 -6.121 6.250 1.00 92.94 86 HIS A CA 1
ATOM 703 C C . HIS A 1 86 ? -12.474 -6.010 7.744 1.00 92.94 86 HIS A C 1
ATOM 705 O O . HIS A 1 86 ? -13.253 -6.444 8.588 1.00 92.94 86 HIS A O 1
ATOM 711 N N . HIS A 1 87 ? -11.332 -5.399 8.080 1.00 92.62 87 HIS A N 1
ATOM 712 C CA . HIS A 1 87 ? -10.899 -5.109 9.451 1.00 92.62 87 HIS A CA 1
ATOM 713 C C . HIS A 1 87 ? -11.275 -3.689 9.903 1.00 92.62 87 HIS A C 1
ATOM 715 O O . HIS A 1 87 ? -10.652 -3.136 10.809 1.00 92.62 87 HIS A O 1
ATOM 721 N N . ASP A 1 88 ? -12.287 -3.095 9.262 1.00 93.38 88 ASP A N 1
ATOM 722 C CA . ASP A 1 88 ? -12.847 -1.780 9.590 1.00 93.38 88 ASP A CA 1
ATOM 723 C C . ASP A 1 88 ? -11.860 -0.607 9.454 1.00 93.38 88 ASP A C 1
ATOM 725 O O . ASP A 1 88 ? -12.077 0.464 10.035 1.00 93.38 88 ASP A O 1
ATOM 729 N N . PHE A 1 89 ? -10.803 -0.778 8.653 1.00 95.12 89 PHE A N 1
ATOM 730 C CA . PHE A 1 89 ? -9.944 0.323 8.236 1.00 95.12 89 PHE A CA 1
ATOM 731 C C . PHE A 1 89 ? -10.419 0.943 6.923 1.00 95.12 89 PHE A C 1
ATOM 733 O O . PHE A 1 89 ? -10.749 0.244 5.964 1.00 95.12 89 PHE A O 1
ATOM 740 N N . VAL A 1 90 ? -10.367 2.273 6.860 1.00 96.25 90 VAL A N 1
ATOM 741 C CA . VAL A 1 90 ? -10.539 3.072 5.643 1.00 96.25 90 VAL A CA 1
ATOM 742 C C . VAL A 1 90 ? -9.307 3.943 5.440 1.00 96.25 90 VAL A C 1
ATOM 744 O O . VAL A 1 90 ? -8.840 4.614 6.360 1.00 96.25 90 VAL A O 1
ATOM 747 N N . PHE A 1 91 ? -8.799 3.955 4.216 1.00 97.00 91 PHE A N 1
ATOM 748 C CA . PHE A 1 91 ? -7.532 4.558 3.842 1.00 97.00 91 PHE A CA 1
ATOM 749 C C . PHE A 1 91 ? -7.724 5.578 2.730 1.00 97.00 91 PHE A C 1
ATOM 751 O O . PHE A 1 91 ? -8.423 5.330 1.745 1.00 97.00 91 PHE A O 1
ATOM 758 N N . THR A 1 92 ? -7.034 6.710 2.855 1.00 96.25 92 THR A N 1
ATOM 759 C CA . THR A 1 92 ? -6.884 7.686 1.771 1.00 96.25 92 THR A CA 1
ATOM 760 C C . THR A 1 92 ? -5.422 8.064 1.600 1.00 96.25 92 THR A C 1
ATOM 762 O O . THR A 1 92 ? -4.694 8.207 2.583 1.00 96.25 92 THR A O 1
ATOM 765 N N . TYR A 1 93 ? -4.988 8.253 0.357 1.00 94.25 93 TYR A N 1
ATOM 766 C CA . TYR A 1 93 ? -3.579 8.460 0.033 1.00 94.25 93 TYR A CA 1
ATOM 767 C C . TYR A 1 93 ? -3.387 9.755 -0.750 1.00 94.25 93 TYR A C 1
ATOM 769 O O . TYR A 1 93 ? -3.914 9.913 -1.849 1.00 94.25 93 TYR A O 1
ATOM 777 N N . ASN A 1 94 ? -2.536 10.641 -0.247 1.00 92.81 94 ASN A N 1
ATOM 778 C CA . ASN A 1 94 ? -2.151 11.878 -0.919 1.00 92.81 94 ASN A CA 1
ATOM 779 C C . ASN A 1 94 ? -0.656 11.843 -1.238 1.00 92.81 94 ASN A C 1
ATOM 781 O O . ASN A 1 94 ? 0.144 11.476 -0.385 1.00 92.81 94 ASN A O 1
ATOM 785 N N . GLY A 1 95 ? -0.260 12.206 -2.459 1.00 89.31 95 GLY A N 1
ATOM 786 C CA . GLY A 1 95 ? 1.159 12.254 -2.818 1.00 89.31 95 GLY A CA 1
ATOM 787 C C . GLY A 1 95 ? 1.891 13.352 -2.046 1.00 89.31 95 GLY A C 1
ATOM 788 O O . GLY A 1 95 ? 1.398 14.474 -1.962 1.00 89.31 95 GLY A O 1
ATOM 789 N N . LEU A 1 96 ? 3.067 13.034 -1.510 1.00 88.06 96 LEU A N 1
ATOM 790 C CA . LEU A 1 96 ? 4.034 14.014 -1.028 1.00 88.06 96 LEU A CA 1
ATOM 791 C C . LEU A 1 96 ? 5.235 13.963 -1.966 1.00 88.06 96 LEU A C 1
ATOM 793 O O . LEU A 1 96 ? 5.650 12.890 -2.387 1.00 88.06 96 LEU A O 1
ATOM 797 N N . TYR A 1 97 ? 5.780 15.122 -2.305 1.00 81.31 97 TYR A N 1
ATOM 798 C CA . TYR A 1 97 ? 6.849 15.239 -3.292 1.00 81.31 97 TYR A CA 1
ATOM 799 C C . TYR A 1 97 ? 8.152 15.587 -2.561 1.00 81.31 97 TYR A C 1
ATOM 801 O O . TYR A 1 97 ? 8.492 16.770 -2.461 1.00 81.31 97 TYR A O 1
ATOM 809 N N . PRO A 1 98 ? 8.840 14.602 -1.944 1.00 72.88 98 PRO A N 1
ATOM 810 C CA . PRO A 1 98 ? 10.142 14.849 -1.345 1.00 72.88 98 PRO A CA 1
ATOM 811 C C . PRO A 1 98 ? 11.133 15.249 -2.441 1.00 72.88 98 PRO A C 1
ATOM 813 O O . PRO A 1 98 ? 11.014 14.827 -3.587 1.00 72.88 98 PRO A O 1
ATOM 816 N N . LYS A 1 99 ? 12.132 16.059 -2.080 1.00 69.56 99 LYS A N 1
ATOM 817 C CA . LYS A 1 99 ? 13.188 16.477 -3.018 1.00 69.56 99 LYS A CA 1
ATOM 818 C C . LYS A 1 99 ? 14.115 15.328 -3.424 1.00 69.56 99 LYS A C 1
ATOM 820 O O . LYS A 1 99 ? 14.854 15.460 -4.387 1.00 69.56 99 LYS A O 1
ATOM 825 N N . THR A 1 100 ? 14.107 14.241 -2.660 1.00 67.31 100 THR A N 1
ATOM 826 C CA . THR A 1 100 ? 14.932 13.054 -2.859 1.00 67.31 100 THR A CA 1
ATOM 827 C C . THR A 1 100 ? 14.023 11.854 -3.109 1.00 67.31 100 THR A C 1
ATOM 829 O O . THR A 1 100 ? 13.080 11.605 -2.355 1.00 67.31 100 THR A O 1
ATOM 832 N N . SER A 1 101 ? 14.304 11.109 -4.173 1.00 62.44 101 SER A N 1
ATOM 833 C CA . SER A 1 101 ? 13.654 9.841 -4.494 1.00 62.44 101 SER A CA 1
ATOM 834 C C . SER A 1 101 ? 14.701 8.729 -4.464 1.00 62.44 101 SER A C 1
ATOM 836 O O . SER A 1 101 ? 15.881 8.954 -4.735 1.00 62.44 101 SER A O 1
ATOM 838 N N . ARG A 1 102 ? 14.299 7.527 -4.048 1.00 71.31 102 ARG A N 1
ATOM 839 C CA . ARG A 1 102 ? 15.189 6.360 -4.003 1.00 71.31 102 ARG A CA 1
ATOM 840 C C . ARG A 1 102 ? 14.444 5.166 -4.565 1.00 71.31 102 ARG A C 1
ATOM 842 O O . ARG A 1 102 ? 13.440 4.761 -4.007 1.00 71.31 102 ARG A O 1
ATOM 849 N N . ILE A 1 103 ? 14.921 4.609 -5.670 1.00 68.50 103 ILE A N 1
ATOM 850 C CA . ILE A 1 103 ? 14.163 3.587 -6.414 1.00 68.50 103 ILE A CA 1
ATOM 851 C C . ILE A 1 103 ? 14.730 2.193 -6.162 1.00 68.50 103 ILE A C 1
ATOM 853 O O . ILE A 1 103 ? 13.989 1.220 -6.023 1.00 68.50 103 ILE A O 1
ATOM 857 N N . LYS A 1 104 ? 16.055 2.078 -6.030 1.00 70.25 104 LYS A N 1
ATOM 858 C CA . LYS A 1 104 ? 16.718 0.788 -5.835 1.00 70.25 104 LYS A CA 1
ATOM 859 C C . LYS A 1 104 ? 16.410 0.231 -4.446 1.00 70.25 104 LYS A C 1
ATOM 861 O O . LYS A 1 104 ? 16.870 0.777 -3.448 1.00 70.25 104 LYS A O 1
ATOM 866 N N . ASN A 1 105 ? 15.716 -0.909 -4.396 1.00 73.00 105 ASN A N 1
ATOM 867 C CA . ASN A 1 105 ? 15.321 -1.634 -3.173 1.00 73.00 105 ASN A CA 1
ATOM 868 C C . ASN A 1 105 ? 14.188 -0.999 -2.363 1.00 73.00 105 ASN A C 1
ATOM 870 O O . ASN A 1 105 ? 14.012 -1.341 -1.195 1.00 73.00 105 ASN A O 1
ATOM 874 N N . TYR A 1 106 ? 13.432 -0.100 -2.980 1.00 82.88 106 TYR A N 1
ATOM 875 C CA . TYR A 1 106 ? 12.246 0.493 -2.387 1.00 82.88 106 TYR A CA 1
ATOM 876 C C . TYR A 1 106 ? 11.003 -0.056 -3.097 1.00 82.88 106 TYR A C 1
ATOM 878 O O . TYR A 1 106 ? 11.024 -0.346 -4.296 1.00 82.88 106 TYR A O 1
ATOM 886 N N . LEU A 1 107 ? 9.915 -0.227 -2.353 1.00 88.31 107 LEU A N 1
ATOM 887 C CA . LEU A 1 107 ? 8.618 -0.564 -2.919 1.00 88.31 107 LEU A CA 1
ATOM 888 C C . LEU A 1 107 ? 8.050 0.660 -3.637 1.00 88.31 107 LEU A C 1
ATOM 890 O O . LEU A 1 107 ? 8.237 1.801 -3.196 1.00 88.31 107 LEU A O 1
ATOM 894 N N . SER A 1 108 ? 7.317 0.412 -4.724 1.00 89.62 108 SER A N 1
ATOM 895 C CA . SER A 1 108 ? 6.474 1.458 -5.285 1.00 89.62 108 SER A CA 1
ATOM 896 C C . SER A 1 108 ? 5.372 1.802 -4.293 1.00 89.62 108 SER A C 1
ATOM 898 O O . SER A 1 108 ? 4.886 0.946 -3.545 1.00 89.62 108 SER A O 1
ATOM 900 N N . ARG A 1 109 ? 4.930 3.056 -4.315 1.00 90.31 109 ARG A N 1
ATOM 901 C CA . ARG A 1 109 ? 3.768 3.511 -3.562 1.00 90.31 109 ARG A CA 1
ATOM 902 C C . ARG A 1 109 ? 2.559 2.641 -3.874 1.00 90.31 109 ARG A C 1
ATOM 904 O O . ARG A 1 109 ? 1.801 2.341 -2.966 1.00 90.31 109 ARG A O 1
ATOM 911 N N . GLN A 1 110 ? 2.381 2.220 -5.125 1.00 92.25 110 GLN A N 1
ATOM 912 C CA . GLN A 1 110 ? 1.230 1.402 -5.498 1.00 92.25 110 GLN A CA 1
ATOM 913 C C . GLN A 1 110 ? 1.238 0.047 -4.782 1.00 92.25 110 GLN A C 1
ATOM 915 O O . GLN A 1 110 ? 0.227 -0.359 -4.213 1.00 92.25 110 GLN A O 1
ATOM 920 N N . LEU A 1 111 ? 2.399 -0.607 -4.737 1.00 92.44 111 LEU A N 1
ATOM 921 C CA . LEU A 1 111 ? 2.574 -1.871 -4.032 1.00 92.44 111 LEU A CA 1
ATOM 922 C C . LEU A 1 111 ? 2.412 -1.709 -2.516 1.00 92.44 111 LEU A C 1
ATOM 924 O O . LEU A 1 111 ? 1.770 -2.528 -1.863 1.00 92.44 111 LEU A O 1
ATOM 928 N N . LEU A 1 112 ? 2.968 -0.633 -1.955 1.00 93.00 112 LEU A N 1
ATOM 929 C CA . LEU A 1 112 ? 2.845 -0.341 -0.532 1.00 93.00 112 LEU A CA 1
ATOM 930 C C . LEU A 1 112 ? 1.399 -0.009 -0.142 1.00 93.00 112 LEU A C 1
ATOM 932 O O . LEU A 1 112 ? 0.926 -0.492 0.880 1.00 93.00 112 LEU A O 1
ATOM 936 N N . ASN A 1 113 ? 0.674 0.756 -0.962 1.00 93.94 113 ASN A N 1
ATOM 937 C CA . ASN A 1 113 ? -0.748 1.025 -0.753 1.00 93.94 113 ASN A CA 1
ATOM 938 C C . ASN A 1 113 ? -1.546 -0.278 -0.733 1.00 93.94 113 ASN A C 1
ATOM 940 O O . ASN A 1 113 ? -2.381 -0.456 0.151 1.00 93.94 113 ASN A O 1
ATOM 944 N N . ARG A 1 114 ? -1.258 -1.195 -1.668 1.00 93.62 114 ARG A N 1
ATOM 945 C CA . ARG A 1 114 ? -1.896 -2.510 -1.693 1.00 93.62 114 ARG A CA 1
ATOM 946 C C . ARG A 1 114 ? -1.616 -3.291 -0.411 1.00 93.62 114 ARG A C 1
ATOM 948 O O . ARG A 1 114 ? -2.550 -3.760 0.222 1.00 93.62 114 ARG A O 1
ATOM 955 N N . LEU A 1 115 ? -0.358 -3.341 0.025 1.00 93.44 115 LEU A N 1
ATOM 956 C CA . LEU A 1 115 ? 0.036 -4.005 1.270 1.00 93.44 115 LEU A CA 1
ATOM 957 C C . LEU A 1 115 ? -0.630 -3.388 2.513 1.00 93.44 115 LEU A C 1
ATOM 959 O O . LEU A 1 115 ? -1.006 -4.102 3.433 1.00 93.44 115 LEU A O 1
ATOM 963 N N . ILE A 1 116 ? -0.818 -2.068 2.544 1.00 95.19 116 ILE A N 1
ATOM 964 C CA . ILE A 1 116 ? -1.528 -1.381 3.634 1.00 95.19 116 ILE A CA 1
ATOM 965 C C . ILE A 1 116 ? -2.987 -1.846 3.732 1.00 95.19 116 ILE A C 1
ATOM 967 O O . ILE A 1 116 ? -3.519 -1.922 4.835 1.00 95.19 116 ILE A O 1
ATOM 971 N N . LEU A 1 117 ? -3.638 -2.198 2.620 1.00 95.38 117 LEU A N 1
ATOM 972 C CA . LEU A 1 117 ? -5.022 -2.684 2.651 1.00 95.38 117 LEU A CA 1
ATOM 973 C C . LEU A 1 117 ? -5.162 -4.049 3.336 1.00 95.38 117 LEU A C 1
ATOM 975 O O . LEU A 1 117 ? -6.270 -4.409 3.731 1.00 95.38 117 LEU A O 1
ATOM 979 N N . THR A 1 118 ? -4.072 -4.790 3.537 1.00 93.88 118 THR A N 1
ATOM 980 C CA . THR A 1 118 ? -4.105 -6.121 4.158 1.00 93.88 118 THR A CA 1
ATOM 981 C C . THR A 1 118 ? -3.939 -6.087 5.678 1.00 93.88 118 THR A C 1
ATOM 983 O O . THR A 1 118 ? -3.821 -7.143 6.289 1.00 93.88 118 THR A O 1
ATOM 986 N N . VAL A 1 119 ? -3.864 -4.905 6.301 1.00 94.19 119 VAL A N 1
ATOM 987 C CA . VAL A 1 119 ? -3.620 -4.794 7.749 1.00 94.19 119 VAL A CA 1
ATOM 988 C C . VAL A 1 119 ? -4.839 -5.187 8.571 1.00 94.19 119 VAL A C 1
ATOM 990 O O . VAL A 1 119 ? -5.961 -4.759 8.306 1.00 94.19 119 VAL A O 1
ATOM 993 N N . GLU A 1 120 ? -4.591 -5.932 9.637 1.00 92.12 120 GLU A N 1
ATOM 994 C CA . GLU A 1 120 ? -5.621 -6.398 10.565 1.00 92.12 120 GLU A CA 1
ATOM 995 C C . GLU A 1 120 ? -5.734 -5.501 11.804 1.00 92.12 120 GLU A C 1
ATOM 997 O O . GLU A 1 120 ? -6.741 -5.501 12.517 1.00 92.12 120 GLU A O 1
ATOM 1002 N N . ASN A 1 121 ? -4.672 -4.746 12.099 1.00 90.94 121 ASN A N 1
ATOM 1003 C CA . ASN A 1 121 ? -4.564 -3.892 13.275 1.00 9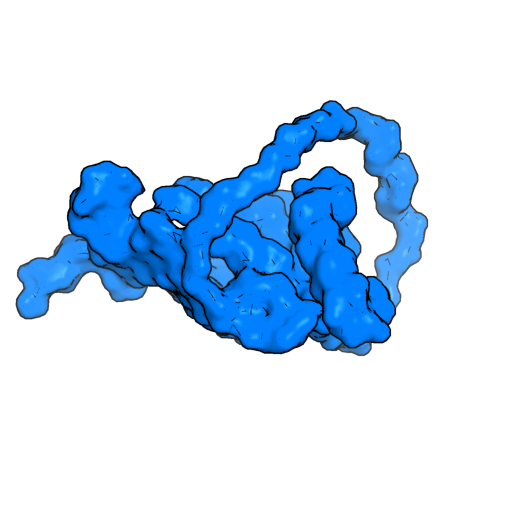0.94 121 ASN A CA 1
ATOM 1004 C C . ASN A 1 121 ? -3.504 -2.789 13.096 1.00 90.94 121 ASN A C 1
ATOM 1006 O O . ASN A 1 121 ? -2.687 -2.804 12.174 1.00 90.94 121 ASN A O 1
ATOM 1010 N N . GLU A 1 122 ? -3.503 -1.833 14.028 1.00 90.25 122 GLU A N 1
ATOM 1011 C CA . GLU A 1 122 ? -2.580 -0.690 14.040 1.00 90.25 122 GLU A CA 1
ATOM 1012 C C . GLU A 1 122 ? -1.109 -1.095 14.131 1.00 90.25 122 GLU A C 1
ATOM 1014 O O . GLU A 1 122 ? -0.259 -0.436 13.542 1.00 90.25 122 GLU A O 1
ATOM 1019 N N . GLN A 1 123 ? -0.790 -2.183 14.836 1.00 91.50 123 GLN A N 1
ATOM 1020 C CA . GLN A 1 123 ? 0.595 -2.625 15.005 1.00 91.50 123 GLN A CA 1
ATOM 1021 C C . GLN A 1 123 ? 1.176 -3.106 13.673 1.00 91.50 123 GLN A C 1
ATOM 1023 O O . GLN A 1 123 ? 2.301 -2.748 13.325 1.00 91.50 123 GLN A O 1
ATOM 1028 N N . GLN A 1 124 ? 0.398 -3.871 12.903 1.00 93.81 124 GLN A N 1
ATOM 1029 C CA . GLN A 1 124 ? 0.775 -4.293 11.554 1.00 93.81 124 GLN A CA 1
ATOM 1030 C C . GLN A 1 124 ? 0.911 -3.097 10.607 1.00 93.81 124 GLN A C 1
ATOM 1032 O O . GLN A 1 124 ? 1.881 -3.028 9.851 1.00 93.81 124 GLN A O 1
ATOM 1037 N N . LEU A 1 125 ? -0.014 -2.135 10.681 1.00 94.81 125 LEU A N 1
ATOM 1038 C CA . LEU A 1 125 ? 0.066 -0.897 9.907 1.00 94.81 125 LEU A CA 1
ATOM 1039 C C . LEU A 1 125 ? 1.362 -0.137 10.209 1.00 94.81 125 LEU A C 1
ATOM 1041 O O . LEU A 1 125 ? 2.131 0.168 9.297 1.00 94.81 125 LEU A O 1
ATOM 1045 N N . ASP A 1 126 ? 1.642 0.112 11.484 1.00 93.12 126 ASP A N 1
ATOM 1046 C CA . ASP A 1 126 ? 2.859 0.779 11.935 1.00 93.12 126 ASP A CA 1
ATOM 1047 C C . ASP A 1 126 ? 4.116 0.039 11.473 1.00 93.12 126 ASP A C 1
ATOM 1049 O O . ASP A 1 126 ? 5.072 0.664 11.003 1.00 93.12 126 ASP A O 1
ATOM 1053 N N . GLN A 1 127 ? 4.113 -1.290 11.578 1.00 92.62 127 GLN A N 1
ATOM 1054 C CA . GLN A 1 127 ? 5.223 -2.127 11.149 1.00 92.62 127 GLN A CA 1
ATOM 1055 C C . GLN A 1 127 ? 5.477 -1.978 9.648 1.00 92.62 127 GLN A C 1
ATOM 1057 O O . GLN A 1 127 ? 6.620 -1.748 9.246 1.00 92.62 127 GLN A O 1
ATOM 1062 N N . ILE A 1 128 ? 4.435 -2.060 8.817 1.00 93.56 128 ILE A N 1
ATOM 1063 C CA . ILE A 1 128 ? 4.549 -1.880 7.366 1.00 93.56 128 ILE A CA 1
ATOM 1064 C C . ILE A 1 128 ? 5.095 -0.488 7.051 1.00 93.56 128 ILE A C 1
ATOM 1066 O O . ILE A 1 128 ? 6.104 -0.371 6.359 1.00 93.56 128 ILE A O 1
ATOM 1070 N N . LEU A 1 129 ? 4.494 0.565 7.608 1.00 93.38 129 LEU A N 1
ATOM 1071 C CA . LEU A 1 129 ? 4.865 1.947 7.296 1.00 93.38 129 LEU A CA 1
ATOM 1072 C C . LEU A 1 129 ? 6.288 2.306 7.736 1.00 93.38 129 LEU A C 1
ATOM 1074 O O . LEU A 1 129 ? 6.934 3.132 7.091 1.00 93.38 129 LEU A O 1
ATOM 1078 N N . LYS A 1 130 ? 6.798 1.693 8.807 1.00 89.69 130 LYS A N 1
ATOM 1079 C CA . LYS A 1 130 ? 8.156 1.946 9.313 1.00 89.69 130 LYS A CA 1
ATOM 1080 C C . LYS A 1 130 ? 9.218 1.107 8.602 1.00 89.69 130 LYS A C 1
ATOM 1082 O O . LYS A 1 130 ? 10.322 1.608 8.387 1.00 89.69 130 LYS A O 1
ATOM 1087 N N . THR A 1 131 ? 8.909 -0.141 8.245 1.00 88.06 131 THR A N 1
ATOM 1088 C CA . THR A 1 131 ? 9.913 -1.111 7.762 1.00 88.06 131 THR A CA 1
ATOM 1089 C C . THR A 1 131 ? 9.917 -1.330 6.254 1.00 88.06 131 THR A C 1
ATOM 1091 O O . THR A 1 131 ? 10.964 -1.664 5.703 1.00 88.06 131 THR A O 1
ATOM 1094 N N . GLN A 1 132 ? 8.789 -1.122 5.568 1.00 89.38 132 GLN A N 1
ATOM 1095 C CA . GLN A 1 132 ? 8.700 -1.312 4.122 1.00 89.38 132 GLN A CA 1
ATOM 1096 C C . GLN A 1 132 ? 9.102 -0.037 3.399 1.00 89.38 132 GLN A C 1
ATOM 1098 O O . GLN A 1 132 ? 8.318 0.902 3.271 1.00 89.38 132 GLN A O 1
ATOM 1103 N N . LEU A 1 133 ? 10.355 -0.002 2.954 1.00 88.75 133 LEU A N 1
ATOM 1104 C CA . LEU A 1 133 ? 10.973 1.161 2.331 1.00 88.75 133 LEU A CA 1
ATOM 1105 C C . LEU A 1 133 ? 10.156 1.662 1.129 1.00 88.75 133 LEU A C 1
ATOM 1107 O O . LEU A 1 133 ? 9.973 0.918 0.171 1.00 88.75 133 LEU A O 1
ATOM 1111 N N . THR A 1 134 ? 9.692 2.917 1.153 1.00 88.25 134 THR A N 1
ATOM 1112 C CA . THR A 1 134 ? 8.947 3.535 0.037 1.00 88.25 134 THR A CA 1
ATOM 1113 C C . THR A 1 134 ? 9.825 4.443 -0.810 1.00 88.25 134 THR A C 1
ATOM 1115 O O . THR A 1 134 ? 10.552 5.290 -0.288 1.00 88.25 134 THR A O 1
ATOM 1118 N N . ALA A 1 135 ? 9.742 4.291 -2.129 1.00 83.56 135 ALA A N 1
ATOM 1119 C CA . ALA A 1 135 ? 10.515 5.103 -3.068 1.00 83.56 135 ALA A CA 1
ATOM 1120 C C . ALA A 1 135 ? 9.986 6.538 -3.184 1.00 83.56 135 ALA A C 1
ATOM 1122 O O . ALA A 1 135 ? 10.674 7.438 -3.672 1.00 83.56 135 ALA A O 1
ATOM 1123 N N . TYR A 1 136 ? 8.746 6.735 -2.741 1.00 85.88 136 TYR A N 1
ATOM 1124 C CA . TYR A 1 136 ? 7.954 7.927 -2.969 1.00 85.88 136 TYR A CA 1
ATOM 1125 C C . TYR A 1 136 ? 7.280 8.380 -1.672 1.00 85.88 136 TYR A C 1
ATOM 1127 O O . TYR A 1 136 ? 6.840 7.557 -0.864 1.00 85.88 136 TYR A O 1
ATOM 1135 N N . GLY A 1 137 ? 7.189 9.695 -1.467 1.00 89.81 137 GLY A N 1
ATOM 1136 C CA . GLY A 1 137 ? 6.531 10.262 -0.294 1.00 89.81 137 GLY A CA 1
ATOM 1137 C C . GLY A 1 137 ? 5.008 10.249 -0.416 1.00 89.81 137 GLY A C 1
ATOM 1138 O O . GLY A 1 137 ? 4.439 10.512 -1.473 1.00 89.81 137 GLY A O 1
ATOM 1139 N N . PHE A 1 138 ? 4.301 9.988 0.675 1.00 92.56 138 PHE A N 1
ATOM 1140 C CA . PHE A 1 138 ? 2.846 10.114 0.698 1.00 92.56 138 PHE A CA 1
ATOM 1141 C C . PHE A 1 138 ? 2.319 10.383 2.102 1.00 92.56 138 PHE A C 1
ATOM 1143 O O . PHE A 1 138 ? 2.941 10.057 3.110 1.00 92.56 138 PHE A O 1
ATOM 1150 N N . ASN A 1 139 ? 1.150 11.009 2.154 1.00 94.88 139 ASN A N 1
ATOM 1151 C CA . ASN A 1 139 ? 0.353 11.145 3.352 1.00 94.88 139 ASN A CA 1
ATOM 1152 C C . ASN A 1 139 ? -0.790 10.132 3.295 1.00 94.88 139 ASN A C 1
ATOM 1154 O O . ASN A 1 139 ? -1.640 10.207 2.404 1.00 94.88 139 ASN A O 1
ATOM 1158 N N . LEU A 1 140 ? -0.801 9.208 4.244 1.00 96.19 140 LEU A N 1
ATOM 1159 C CA . LEU A 1 140 ? -1.863 8.239 4.456 1.00 96.19 140 LEU A CA 1
ATOM 1160 C C . LEU A 1 140 ? -2.773 8.749 5.571 1.00 96.19 140 LEU A C 1
ATOM 1162 O O . LEU A 1 140 ? -2.316 8.910 6.699 1.00 96.19 140 LEU A O 1
ATOM 1166 N N . ASN A 1 141 ? -4.054 8.966 5.279 1.00 96.12 141 ASN A N 1
ATOM 1167 C CA . ASN A 1 141 ? -5.047 9.144 6.336 1.00 96.12 141 ASN A CA 1
ATOM 1168 C C . ASN A 1 141 ? -5.788 7.833 6.554 1.00 96.12 141 ASN A C 1
ATOM 1170 O O . ASN A 1 141 ? -6.190 7.183 5.587 1.00 96.12 141 ASN A O 1
ATOM 1174 N N . VAL A 1 142 ? -5.973 7.485 7.819 1.00 95.88 142 VAL A N 1
ATOM 1175 C CA . VAL A 1 142 ? -6.575 6.234 8.258 1.00 95.88 142 VAL A CA 1
ATOM 1176 C C . VAL A 1 142 ? -7.743 6.557 9.161 1.00 95.88 142 VAL A C 1
ATOM 1178 O O . VAL A 1 142 ? -7.591 7.311 10.119 1.00 95.88 142 VAL A O 1
ATOM 1181 N N . VAL A 1 143 ? -8.892 5.971 8.863 1.00 94.69 143 VAL A N 1
ATOM 1182 C CA . VAL A 1 143 ? -10.040 5.936 9.761 1.00 94.69 143 VAL A CA 1
ATOM 1183 C C . VAL A 1 143 ? -10.227 4.496 10.195 1.00 94.69 143 VAL A C 1
ATOM 1185 O O . VAL A 1 143 ? -10.198 3.596 9.356 1.00 94.69 143 VAL A O 1
ATOM 1188 N N . ARG A 1 144 ? -10.431 4.281 11.490 1.00 91.56 144 ARG A N 1
ATOM 1189 C CA . ARG A 1 144 ? -10.875 2.993 12.023 1.00 91.56 144 ARG A CA 1
ATOM 1190 C C . ARG A 1 144 ? -12.194 3.195 12.744 1.00 91.56 144 ARG A C 1
ATOM 1192 O O . ARG A 1 144 ? -12.387 4.236 13.372 1.00 91.56 144 ARG A O 1
ATOM 1199 N N . PHE A 1 145 ? -13.102 2.233 12.601 1.00 87.69 145 PHE A N 1
ATOM 1200 C CA . PHE A 1 145 ? -14.424 2.286 13.235 1.00 87.69 145 PHE A CA 1
ATOM 1201 C C . PHE A 1 145 ? -14.580 1.309 14.400 1.00 87.69 145 PHE A C 1
ATOM 1203 O O . PHE A 1 145 ? -15.367 1.577 15.313 1.00 87.69 145 PHE A O 1
ATOM 1210 N N . ARG A 1 146 ? -13.870 0.175 14.359 1.00 85.62 146 ARG A N 1
ATOM 1211 C CA . ARG A 1 146 ? -13.933 -0.891 15.363 1.00 85.62 146 ARG A CA 1
ATOM 1212 C C . ARG A 1 146 ? -12.578 -1.569 15.553 1.00 85.62 146 ARG A C 1
ATOM 1214 O O . ARG A 1 146 ? -11.766 -1.649 14.629 1.00 85.62 146 ARG A O 1
ATOM 1221 N N . CYS A 1 147 ? -12.368 -2.092 16.752 1.00 79.00 147 CYS A N 1
ATOM 1222 C CA . CYS A 1 147 ? -11.330 -3.057 17.074 1.00 79.00 147 CYS A CA 1
ATOM 1223 C C . CYS A 1 147 ? -11.605 -4.418 16.419 1.00 79.00 147 CYS A C 1
ATOM 1225 O O . CYS A 1 147 ? -12.727 -4.733 16.023 1.00 79.00 147 CYS A O 1
ATOM 1227 N N . SER A 1 148 ? -10.581 -5.271 16.390 1.00 76.06 148 SER A N 1
ATOM 1228 C CA . SER A 1 148 ? -10.675 -6.640 15.866 1.00 76.06 148 SER A CA 1
ATOM 1229 C C . SER A 1 148 ? -11.623 -7.541 16.677 1.00 76.06 148 SER A C 1
ATOM 1231 O O . SER A 1 148 ? -12.124 -8.527 16.150 1.00 76.06 148 SER A O 1
ATOM 1233 N N . ASP A 1 149 ? -11.897 -7.201 17.941 1.00 81.44 149 ASP A N 1
ATOM 1234 C CA . ASP A 1 149 ? -12.883 -7.872 18.804 1.00 81.44 149 ASP A CA 1
ATOM 1235 C C . ASP A 1 149 ? -14.319 -7.330 18.629 1.00 81.44 149 ASP A C 1
ATOM 1237 O O . ASP A 1 149 ? -15.236 -7.736 19.342 1.00 81.44 149 ASP A O 1
ATOM 1241 N N . GLY A 1 150 ? -14.523 -6.409 17.679 1.00 80.81 150 GLY A N 1
ATOM 1242 C CA . GLY A 1 150 ? -15.807 -5.780 17.380 1.00 80.81 150 GLY A CA 1
ATOM 1243 C C . GLY A 1 150 ? -16.162 -4.592 18.275 1.00 80.81 150 GLY A C 1
ATOM 1244 O O . GLY A 1 150 ? -17.194 -3.956 18.038 1.00 80.81 150 GLY A O 1
ATOM 1245 N N . THR A 1 151 ? -15.333 -4.250 19.270 1.00 81.69 151 THR A N 1
ATOM 1246 C CA . THR A 1 151 ? -15.573 -3.063 20.103 1.00 81.69 151 THR A CA 1
ATOM 1247 C C . THR A 1 151 ? -15.472 -1.785 19.259 1.00 81.69 151 THR A C 1
ATOM 1249 O O . THR A 1 151 ? -14.583 -1.683 18.411 1.00 81.69 151 THR A O 1
ATOM 1252 N N . PRO A 1 152 ? -16.389 -0.808 19.414 1.00 79.81 152 PRO A N 1
ATOM 1253 C CA . PRO A 1 152 ? -16.262 0.482 18.745 1.00 79.81 152 PRO A CA 1
ATOM 1254 C C . PRO A 1 152 ? -14.936 1.143 19.113 1.00 79.81 152 PRO A C 1
ATOM 1256 O O . PRO A 1 152 ? -14.580 1.202 20.284 1.00 79.81 152 PRO A O 1
ATOM 1259 N N . GLN A 1 153 ? -14.217 1.603 18.095 1.00 80.56 153 GLN A N 1
ATOM 1260 C CA . GLN A 1 153 ? -12.996 2.374 18.263 1.00 80.56 153 GLN A CA 1
ATOM 1261 C C . GLN A 1 153 ? -12.914 3.338 17.089 1.00 80.56 153 GLN A C 1
ATOM 1263 O O . GLN A 1 153 ? -12.488 2.969 15.993 1.00 80.56 153 GLN A O 1
ATOM 1268 N N . LYS A 1 154 ? -13.382 4.568 17.304 1.00 84.94 154 LYS A N 1
ATOM 1269 C CA . LYS A 1 154 ? -13.402 5.600 16.265 1.00 84.94 154 LYS A CA 1
ATOM 1270 C C . LYS A 1 154 ? -12.228 6.545 16.417 1.00 84.94 154 LYS A C 1
ATOM 1272 O O . LYS A 1 154 ? -12.175 7.353 17.345 1.00 84.94 154 LYS A O 1
ATOM 1277 N N . TYR A 1 155 ? -11.312 6.492 15.462 1.00 87.94 155 TYR A N 1
ATOM 1278 C CA . TYR A 1 155 ? -10.233 7.464 15.384 1.00 87.94 155 TYR A CA 1
ATOM 1279 C C . TYR A 1 155 ? -9.881 7.802 13.943 1.00 87.94 155 TYR A C 1
ATOM 1281 O O . TYR A 1 155 ? -10.185 7.061 13.004 1.00 87.94 155 TYR A O 1
ATOM 1289 N N . ILE A 1 156 ? -9.187 8.929 13.796 1.00 92.06 156 ILE A N 1
ATOM 1290 C CA . ILE A 1 156 ? -8.568 9.341 12.540 1.00 92.06 156 ILE A CA 1
ATOM 1291 C C . ILE A 1 156 ? -7.081 9.600 12.789 1.00 92.06 156 ILE A C 1
ATOM 1293 O O . ILE A 1 156 ? -6.729 10.415 13.646 1.00 92.06 156 ILE A O 1
ATOM 1297 N N . LEU A 1 157 ? -6.218 8.930 12.025 1.00 93.44 157 LEU A N 1
ATOM 1298 C CA . LEU A 1 157 ? -4.767 9.137 12.014 1.00 93.44 157 LEU A CA 1
ATOM 1299 C C . LEU A 1 157 ? -4.315 9.691 10.667 1.00 93.44 157 LEU A C 1
ATOM 1301 O O . LEU A 1 157 ? -4.880 9.369 9.624 1.00 93.44 157 LEU A O 1
ATOM 1305 N N . SER A 1 158 ? -3.243 10.475 10.687 1.00 95.31 158 SER A N 1
ATOM 1306 C CA . SER A 1 158 ? -2.512 10.893 9.493 1.00 95.31 158 SER A CA 1
ATOM 1307 C C . SER A 1 158 ? -1.039 10.531 9.634 1.00 95.31 158 SER A C 1
ATOM 1309 O O . SER A 1 158 ? -0.350 10.988 10.548 1.00 95.31 158 SER A O 1
ATOM 1311 N N . TYR A 1 159 ? -0.562 9.719 8.699 1.00 95.44 159 TYR A N 1
ATOM 1312 C CA . TYR A 1 159 ? 0.817 9.284 8.569 1.00 95.44 159 TYR A CA 1
ATOM 1313 C C . TYR A 1 159 ? 1.468 10.012 7.400 1.00 95.44 159 TYR A C 1
ATOM 1315 O O . TYR A 1 159 ? 1.061 9.839 6.253 1.00 95.44 159 TYR A O 1
ATOM 1323 N N . LYS A 1 160 ? 2.521 10.781 7.668 1.00 94.19 160 LYS A N 1
ATOM 1324 C CA . LYS A 1 160 ? 3.390 11.340 6.628 1.00 94.19 160 LYS A CA 1
ATOM 1325 C C . LYS A 1 160 ? 4.600 10.436 6.478 1.00 94.19 160 LYS A C 1
ATOM 1327 O O . LYS A 1 160 ? 5.410 10.347 7.402 1.00 94.19 160 LYS A O 1
ATOM 1332 N N . ILE A 1 161 ? 4.696 9.785 5.325 1.00 92.31 161 ILE A N 1
ATOM 1333 C CA . ILE A 1 161 ? 5.722 8.799 5.007 1.00 92.31 161 ILE A CA 1
ATOM 1334 C C . ILE A 1 161 ? 6.600 9.327 3.878 1.00 92.31 161 ILE A C 1
ATOM 1336 O O . ILE A 1 161 ? 6.108 9.907 2.908 1.00 92.31 161 ILE A O 1
ATOM 1340 N N . GLY A 1 162 ? 7.904 9.106 3.989 1.00 89.44 162 GLY A N 1
ATOM 1341 C CA . GLY A 1 162 ? 8.852 9.368 2.917 1.00 89.44 162 GLY A CA 1
ATOM 1342 C C . GLY A 1 162 ? 10.118 8.525 3.043 1.00 89.44 162 GLY A C 1
ATOM 1343 O O . GLY A 1 162 ? 10.362 7.926 4.098 1.00 89.44 162 GLY A O 1
ATOM 1344 N N . PRO A 1 163 ? 10.932 8.474 1.977 1.00 85.50 163 PRO A N 1
ATOM 1345 C CA . PRO A 1 163 ? 12.243 7.844 2.041 1.00 85.50 163 PRO A CA 1
ATOM 1346 C C . PRO A 1 163 ? 13.102 8.541 3.105 1.00 85.50 163 PRO A C 1
ATOM 1348 O O . PRO A 1 163 ? 13.073 9.766 3.231 1.00 85.50 163 PRO A O 1
ATOM 1351 N N . SER A 1 164 ? 13.866 7.771 3.887 1.00 81.06 164 SER A N 1
ATOM 1352 C CA . SER A 1 164 ? 14.838 8.368 4.810 1.00 81.06 164 SER A CA 1
ATOM 1353 C C . SER A 1 164 ? 16.027 8.962 4.053 1.00 81.06 164 SER A C 1
ATOM 1355 O O . SER A 1 164 ? 16.492 8.406 3.054 1.00 81.06 164 SER A O 1
ATOM 1357 N N . ASN A 1 165 ? 16.505 10.112 4.532 1.00 69.75 165 ASN A N 1
ATOM 1358 C CA . ASN A 1 165 ? 17.702 10.775 4.012 1.00 69.75 165 ASN A CA 1
ATOM 1359 C C . ASN A 1 165 ? 18.983 10.053 4.441 1.00 69.75 165 ASN A C 1
ATOM 1361 O O . ASN A 1 165 ? 19.947 10.011 3.678 1.00 69.75 165 ASN A O 1
ATOM 1365 N N . ASP A 1 166 ? 18.966 9.451 5.626 1.00 64.88 166 ASP A N 1
ATOM 1366 C CA . ASP A 1 166 ? 20.076 8.671 6.147 1.00 64.88 166 ASP A CA 1
ATOM 1367 C C . ASP A 1 166 ? 20.005 7.258 5.556 1.00 64.88 166 ASP A C 1
ATOM 1369 O O . ASP A 1 166 ? 18.920 6.768 5.245 1.00 64.88 166 ASP A O 1
ATOM 1373 N N . ASN A 1 167 ? 21.139 6.566 5.402 1.00 61.34 167 ASN A N 1
ATOM 1374 C CA . ASN A 1 167 ? 21.214 5.171 4.915 1.00 61.34 167 ASN A CA 1
ATOM 1375 C C . ASN A 1 167 ? 20.537 4.139 5.852 1.00 61.34 167 ASN A C 1
ATOM 1377 O O . ASN A 1 167 ? 20.890 2.959 5.884 1.00 61.34 167 ASN A O 1
ATOM 1381 N N . GLU A 1 168 ? 19.576 4.585 6.649 1.00 63.09 168 GLU A N 1
ATOM 1382 C CA . GLU A 1 168 ? 18.755 3.793 7.530 1.00 63.09 168 GLU A CA 1
ATOM 1383 C C . GLU A 1 168 ? 17.789 2.910 6.735 1.00 63.09 168 GLU A C 1
ATOM 1385 O O . GLU A 1 168 ? 17.145 3.324 5.772 1.00 63.09 168 GLU A O 1
ATOM 1390 N N . LYS A 1 169 ? 17.631 1.671 7.202 1.00 77.06 169 LYS A N 1
ATOM 1391 C CA . LYS A 1 169 ? 16.672 0.698 6.665 1.00 77.06 169 LYS A CA 1
ATOM 1392 C C . LYS A 1 169 ? 15.252 0.946 7.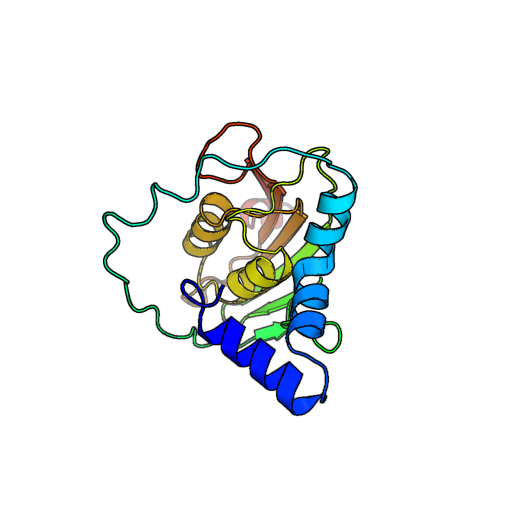201 1.00 77.06 169 LYS A C 1
ATOM 1394 O O . LYS A 1 169 ? 14.599 0.010 7.652 1.00 77.06 169 LYS A O 1
ATOM 1399 N N . ARG A 1 170 ? 14.798 2.203 7.210 1.00 83.38 170 ARG A N 1
ATOM 1400 C CA . ARG A 1 170 ? 13.437 2.592 7.613 1.00 83.38 170 ARG A CA 1
ATOM 1401 C C . ARG A 1 170 ? 12.945 3.812 6.843 1.00 83.38 170 ARG A C 1
ATOM 1403 O O . ARG A 1 170 ? 13.744 4.591 6.330 1.00 83.38 170 ARG A O 1
ATOM 1410 N N . ASN A 1 171 ? 11.631 3.999 6.813 1.00 84.50 171 ASN A N 1
ATOM 1411 C CA . ASN A 1 171 ? 11.037 5.235 6.309 1.00 84.50 171 ASN A CA 1
ATOM 1412 C C . ASN A 1 171 ? 11.107 6.353 7.353 1.00 84.50 171 ASN A C 1
ATOM 1414 O O . ASN A 1 171 ? 11.031 6.104 8.559 1.00 84.50 171 ASN A O 1
ATOM 1418 N N . GLN A 1 172 ? 11.143 7.600 6.882 1.00 87.94 172 GLN A N 1
ATOM 1419 C CA . GLN A 1 172 ? 10.701 8.726 7.699 1.00 87.94 172 GLN A CA 1
ATOM 1420 C C . GLN A 1 172 ? 9.187 8.620 7.862 1.00 87.94 172 GLN A C 1
ATOM 1422 O O . GLN A 1 172 ? 8.455 8.584 6.875 1.00 87.94 172 GLN A O 1
ATOM 1427 N N . CYS A 1 173 ? 8.726 8.549 9.107 1.00 90.94 173 CYS A N 1
ATOM 1428 C CA . CYS A 1 173 ? 7.323 8.350 9.440 1.00 90.94 173 CYS A CA 1
ATOM 1429 C C . CYS A 1 173 ? 6.929 9.294 10.576 1.00 90.94 173 CYS A C 1
ATOM 1431 O O . CYS A 1 173 ? 7.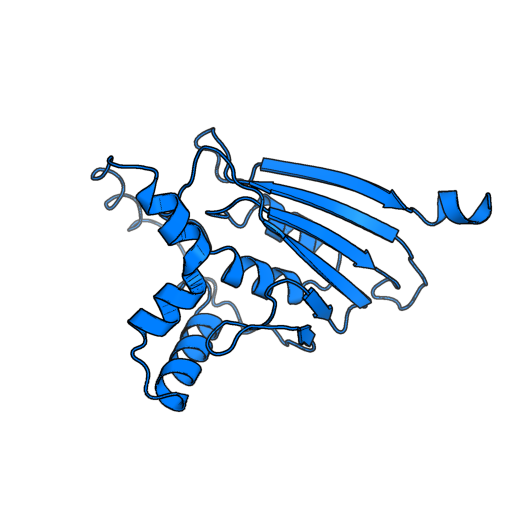410 9.147 11.698 1.00 90.94 173 CYS A O 1
ATOM 1433 N N . ASN A 1 174 ? 6.031 10.238 10.292 1.00 91.12 174 ASN A N 1
ATOM 1434 C CA . ASN A 1 174 ? 5.420 11.10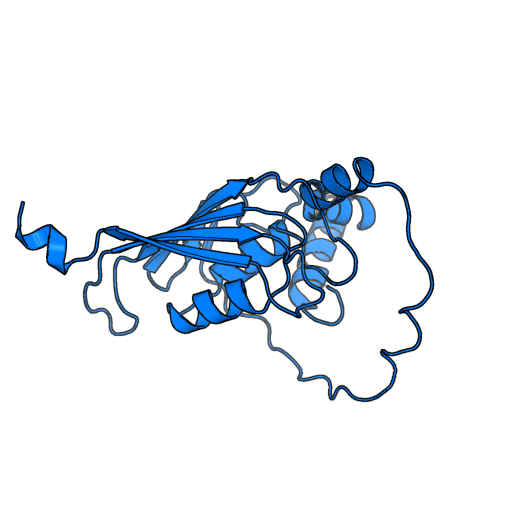9 11.296 1.00 91.12 174 ASN A CA 1
ATOM 1435 C C . ASN A 1 174 ? 3.933 10.781 11.431 1.00 91.12 174 ASN A C 1
ATOM 1437 O O . ASN A 1 174 ? 3.223 10.763 10.427 1.00 91.12 174 ASN A O 1
ATOM 1441 N N . ILE A 1 175 ? 3.469 10.565 12.662 1.00 92.50 175 ILE A N 1
ATOM 1442 C CA . ILE A 1 175 ? 2.090 10.168 12.972 1.00 92.50 175 ILE A CA 1
ATOM 1443 C C . ILE A 1 175 ? 1.392 11.325 13.686 1.00 92.50 175 ILE A C 1
ATOM 1445 O O . ILE A 1 175 ? 1.923 11.861 14.656 1.00 92.50 175 ILE A O 1
ATOM 1449 N N . ASN A 1 176 ? 0.202 11.697 13.219 1.00 89.94 176 ASN A N 1
ATOM 1450 C CA . ASN A 1 176 ? -0.646 12.712 13.836 1.00 89.94 176 ASN A CA 1
ATOM 1451 C C . ASN A 1 176 ? -2.006 12.100 14.179 1.00 89.94 176 ASN A C 1
ATOM 1453 O O . ASN A 1 176 ? -2.667 11.537 13.306 1.00 89.94 176 ASN A O 1
ATOM 1457 N N . TYR A 1 177 ? -2.433 12.247 15.431 1.00 85.31 177 TYR A N 1
ATOM 1458 C CA . TYR A 1 177 ? -3.779 11.887 15.873 1.00 85.31 177 TYR A CA 1
ATOM 1459 C C . TYR A 1 177 ? -4.712 13.067 15.590 1.00 85.31 177 TYR A C 1
ATOM 1461 O O . TYR A 1 177 ? -4.484 14.160 16.105 1.00 85.31 177 TYR A O 1
ATOM 1469 N N . ILE A 1 178 ? -5.723 12.863 14.742 1.00 82.00 178 ILE A N 1
ATOM 1470 C CA . ILE A 1 178 ? -6.670 13.914 14.334 1.00 82.00 178 ILE A CA 1
ATOM 1471 C C . ILE A 1 178 ? -7.915 13.878 15.221 1.00 82.00 178 ILE A C 1
ATOM 1473 O O . ILE A 1 178 ? -8.356 14.917 15.697 1.00 82.00 178 ILE A O 1
ATOM 1477 N N . LEU A 1 179 ? -8.461 12.684 15.461 1.00 79.75 179 LEU A N 1
ATOM 1478 C CA . LEU A 1 179 ? -9.566 12.458 16.391 1.00 79.75 179 LEU A CA 1
ATOM 1479 C C . LEU A 1 179 ? -9.297 11.187 17.187 1.00 79.75 179 LEU A C 1
ATOM 1481 O O . LEU A 1 179 ? -8.896 10.175 16.611 1.00 79.75 179 LEU A O 1
ATOM 1485 N N . ASN A 1 180 ? -9.548 11.241 18.492 1.00 69.00 180 ASN A N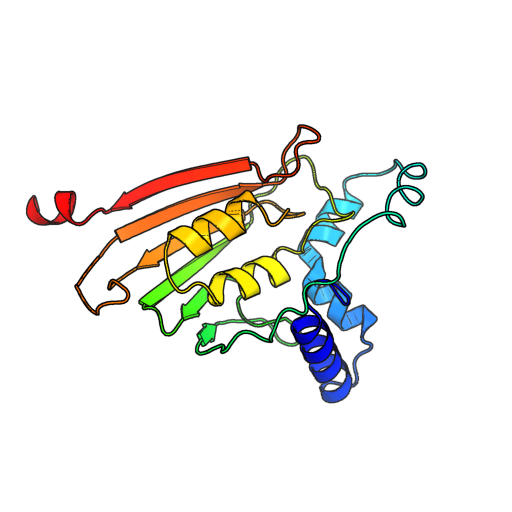 1
ATOM 1486 C CA . ASN A 1 180 ? -9.544 10.093 19.392 1.00 69.00 180 ASN A CA 1
ATOM 1487 C C . ASN A 1 180 ? -10.858 10.103 20.185 1.00 69.00 180 ASN A C 1
ATOM 1489 O O . ASN A 1 180 ? -11.311 11.171 20.583 1.00 69.00 180 ASN A O 1
ATOM 1493 N N . GLU A 1 181 ? -11.457 8.939 20.428 1.00 61.94 181 GLU A N 1
ATOM 1494 C CA . GLU A 1 181 ? -12.712 8.751 21.174 1.00 61.94 181 GLU A CA 1
ATOM 1495 C C . GLU A 1 181 ? -12.779 9.541 22.491 1.00 61.94 181 GLU A C 1
ATOM 1497 O O . GLU A 1 181 ? -13.811 10.130 22.803 1.00 61.94 181 GLU A O 1
ATOM 1502 N N . LYS A 1 182 ? -11.649 9.694 23.198 1.00 55.62 182 LYS A N 1
ATOM 1503 C CA . LYS A 1 182 ? -11.559 10.524 24.418 1.00 55.62 182 LYS A CA 1
ATOM 1504 C C . LYS A 1 182 ? -11.874 12.014 24.209 1.00 55.62 182 LYS A C 1
ATOM 1506 O O . LYS A 1 182 ? -12.114 12.721 25.178 1.00 55.62 182 LYS A O 1
ATOM 1511 N N . GLN A 1 183 ? -11.822 12.504 22.972 1.00 52.75 183 GLN A N 1
ATOM 1512 C CA . GLN A 1 183 ? -12.131 13.885 22.585 1.00 52.75 183 GLN A CA 1
ATOM 1513 C C . GLN A 1 183 ? -13.535 14.031 21.979 1.00 52.75 183 GLN A C 1
ATOM 1515 O O . GLN A 1 183 ? -13.952 15.152 21.709 1.00 52.75 183 GLN A O 1
ATOM 1520 N N . ILE A 1 184 ? -14.250 12.926 21.732 1.00 55.00 184 ILE A N 1
ATOM 1521 C CA . ILE A 1 184 ? -15.599 12.935 21.144 1.00 55.00 184 ILE A CA 1
ATOM 1522 C C . ILE A 1 184 ? -16.662 13.154 22.230 1.00 55.00 184 ILE A C 1
ATOM 1524 O O . ILE A 1 184 ? -17.663 13.808 21.970 1.00 55.00 184 ILE A O 1
ATOM 1528 N N . GLU A 1 185 ? -16.425 12.697 23.463 1.00 50.44 185 GLU A N 1
ATOM 1529 C CA . GLU A 1 185 ? -17.360 12.869 24.592 1.00 50.44 185 GLU A CA 1
ATOM 1530 C C . GLU A 1 185 ? -17.438 14.310 25.141 1.00 50.44 185 GLU A C 1
ATOM 1532 O O . GLU A 1 185 ? -18.212 14.582 26.055 1.00 50.44 185 GLU A O 1
ATOM 1537 N N . SER A 1 186 ? -16.646 15.244 24.602 1.00 44.66 186 SER A N 1
ATOM 1538 C CA . SER A 1 186 ? -16.628 16.656 25.009 1.00 44.66 186 SER A CA 1
ATOM 1539 C C . SER A 1 186 ? -17.326 17.612 24.027 1.00 44.66 186 SER A C 1
ATOM 1541 O O . SER A 1 186 ? -17.099 18.819 24.121 1.00 44.66 186 SER A O 1
ATOM 1543 N N . TRP A 1 187 ? -18.116 17.093 23.080 1.00 46.69 187 TRP A N 1
ATOM 1544 C CA . TRP A 1 187 ? -18.883 17.870 22.092 1.00 46.69 187 TRP A CA 1
ATOM 1545 C C . TRP A 1 187 ? -20.391 17.710 22.273 1.00 46.69 187 TRP A C 1
ATOM 1547 O O . TRP A 1 187 ? -20.836 16.579 22.568 1.00 46.69 187 TRP A O 1
#

Secondary structure (DSSP, 8-state):
-TTT-HHHHHHHHHHHHHHT--HHHHHHHHTHHHHHHHHT------SSGGGGGS------PPPP---EEE---TTS-S-SSEEEETTSEEEEEEEE--S----TT-B-HHHHHHHHTT-SSHHHHHHHHHHS-BSSEEEEEEEEEE-TTS-EEEEEEEEEEEE-SSS-SSEEEEEEEEE-GGGTTT-

Radius of gyration: 17.75 Å; chains: 1; bounding box: 48×36×49 Å